Protein AF-A0A397CJQ3-F1 (afdb_monomer_lite)

InterPro domains:
  IPR012501 Vacuolar protein sorting-associated protein 54, C-terminal [PF07928] (120-201)
  IPR039745 Vacuolar protein sorting-associated protein 54 [PTHR12965] (120-301)

Organism: Aphanomyces astaci (NCBI:txid112090)

Secondary structure (DSSP, 8-state):
----HHHHHHHHHHHHHHHHHHHHHHTS--HHHHHHHHHHHHHHHHHHHHHHHHHHHHHHHT------PBPHHHHHHHHHHHTTS--------S-------SPPBSEEE-SS-EEE------S-THHHHHTT-S---HHHHHHHHHHHHHHHHHHHHHHHHHHHHS-TTGGGGGHHHHHHHHHHHHHHHHHHHHHHHHHHHHHIIIIITTHHHH--TT-TT--SS-HHHHHHHHHHHHHHHHHTTTS-HHHHHHHHHHHHHHHHHHHHHHHTT---SSHHHHHHHHHHHHHHHHTTGGGBTTB----HHHHHHHHHHH-

Radius of gyration: 29.21 Å; chains: 1; bounding box: 67×44×89 Å

pLDDT: mean 77.46, std 13.58, range [35.19, 93.31]

Sequence (319 aa):
ANYTMPQLRSLYDTTMAFVVQIEQSTGKTDYTLRGALFNQLKLFLEKYHQAQTTKLVSTLNHELWKNAEISAARHAALVDVATGKGVSLVLSHDQSVGADTAAPLKQLTLPTASFRVVWSLVLGAGAMQAANLKSISAKHLGLASQSLEVIVAYIPHIKCQLSALLTQRQKLLLDDLDKVLQDYVEHNGKIFGKFISIVEDQIMKQFLEHIDRDVDYDDPTLVLPTAPLKGIAQNTVKLYQVLSPVLPPLQMQAVFSRVFDMLEHKMPSCFKAVQPHTAAGKRRVVADVVAFVDSFHELRGVVDLRGDQLVAHFKSSYE

Foldseek 3Di:
DDDAPLRLVVVLVVVVVVQVVVCVVVVHHDPPSVVVSVVVVVVSVVVVVVVVVVVVVVCQLLDEQDFDFAFPVNLVLLQCLLVVVDDPPPSDGDDDPDPRPDDTHQWRDHPVDIARAGDDDDDDCSNCVNHVPPDDDLLNLLNHLSVLVSLLSNLVSVLVNVVVVDDPVCNVVSVVSVVVSVVSVVVSVVSLVVLLVVLVCCCPVPDLVCVQPPDQLQDPVQDALHPVLLVSLVVVVVSLVSNVVRDDLVVSQVSVVVNQVCCLPPVVVSCPSVDHPDLSSLVSVLVNLVRSLVSCVVCPPSYDRDSVSSSVVSVVVRD

Structure (mmCIF, N/CA/C/O backbone):
data_AF-A0A397CJQ3-F1
#
_entry.id   AF-A0A397CJQ3-F1
#
loop_
_atom_site.group_PDB
_atom_site.id
_atom_site.type_symbol
_atom_site.label_atom_id
_atom_site.label_alt_id
_atom_site.label_comp_id
_atom_site.label_asym_id
_atom_site.label_entity_id
_atom_site.label_seq_id
_atom_site.pdbx_PDB_ins_code
_atom_site.Cartn_x
_atom_site.Cartn_y
_atom_site.Cartn_z
_atom_site.occupancy
_atom_site.B_iso_or_equiv
_atom_site.auth_seq_id
_atom_site.auth_comp_id
_atom_site.auth_asym_id
_atom_site.auth_atom_id
_atom_site.pdbx_PDB_model_num
ATOM 1 N N . ALA A 1 1 ? -4.902 -7.860 42.430 1.00 49.97 1 ALA A N 1
ATOM 2 C CA . ALA A 1 1 ? -5.560 -8.844 41.549 1.00 49.97 1 ALA A CA 1
ATOM 3 C C . ALA A 1 1 ? -5.661 -8.254 40.145 1.00 49.97 1 ALA A C 1
ATOM 5 O O . ALA A 1 1 ? -6.015 -7.084 40.036 1.00 49.97 1 ALA A O 1
ATOM 6 N N . ASN A 1 2 ? -5.316 -9.013 39.101 1.00 66.56 2 ASN A N 1
ATOM 7 C CA . ASN A 1 2 ? -5.537 -8.597 37.712 1.00 66.56 2 ASN A CA 1
ATOM 8 C C . ASN A 1 2 ? -6.961 -9.002 37.323 1.00 66.56 2 ASN A C 1
ATOM 10 O O . ASN A 1 2 ? -7.198 -10.163 37.006 1.00 66.56 2 ASN A O 1
ATOM 14 N N . TYR A 1 3 ? -7.910 -8.070 37.420 1.00 73.44 3 TYR A N 1
ATOM 15 C CA . TYR A 1 3 ? -9.273 -8.306 36.949 1.00 73.44 3 TYR A CA 1
ATOM 16 C C . TYR A 1 3 ? -9.305 -8.277 35.423 1.00 73.44 3 TYR A C 1
ATOM 18 O O . TYR A 1 3 ? -8.656 -7.441 34.793 1.00 73.44 3 TYR A O 1
ATOM 26 N N . THR A 1 4 ? -10.074 -9.183 34.832 1.00 81.44 4 THR A N 1
ATOM 27 C CA . THR A 1 4 ? -10.384 -9.148 33.400 1.00 81.44 4 THR A CA 1
ATOM 28 C C . THR A 1 4 ? -11.511 -8.148 33.128 1.00 81.44 4 THR A C 1
ATOM 30 O O . THR A 1 4 ? -12.297 -7.817 34.020 1.00 81.44 4 THR A O 1
ATOM 33 N N . MET A 1 5 ? -11.626 -7.674 31.886 1.00 80.44 5 MET A N 1
ATOM 34 C CA . MET A 1 5 ? -12.703 -6.762 31.484 1.00 80.44 5 MET A CA 1
ATOM 35 C C . MET A 1 5 ? -14.122 -7.315 31.763 1.00 80.44 5 MET A C 1
ATOM 37 O O . MET A 1 5 ? -14.955 -6.563 32.274 1.00 80.44 5 MET A O 1
ATOM 41 N N . PRO A 1 6 ? -14.415 -8.616 31.532 1.00 83.06 6 PRO A N 1
ATOM 42 C CA . PRO A 1 6 ? -15.709 -9.205 31.889 1.00 83.06 6 PRO A CA 1
ATOM 43 C C . PRO A 1 6 ? -15.966 -9.215 33.404 1.00 83.06 6 PRO A C 1
ATOM 45 O O . PRO A 1 6 ? -17.071 -8.906 33.848 1.00 83.06 6 PRO A O 1
ATOM 48 N N . GLN A 1 7 ? -14.942 -9.517 34.212 1.00 85.44 7 GLN A N 1
ATOM 49 C CA . GLN A 1 7 ? -15.050 -9.498 35.676 1.00 85.44 7 GLN A CA 1
ATOM 50 C C . GLN A 1 7 ? -15.312 -8.087 36.206 1.00 85.44 7 GLN A C 1
ATOM 52 O O . GLN A 1 7 ? -16.162 -7.908 37.075 1.00 85.44 7 GLN A O 1
ATOM 57 N N . LEU A 1 8 ? -14.626 -7.079 35.658 1.00 85.94 8 LEU A N 1
ATOM 58 C CA . LEU A 1 8 ? -14.874 -5.680 36.001 1.00 85.94 8 LEU A CA 1
ATOM 59 C C . LEU A 1 8 ? -16.311 -5.274 35.663 1.00 85.94 8 LEU A C 1
ATOM 61 O O . LEU A 1 8 ? -16.971 -4.636 36.480 1.00 85.94 8 LEU A O 1
ATOM 65 N N . ARG A 1 9 ? -16.798 -5.647 34.473 1.00 85.19 9 ARG A N 1
ATOM 66 C CA . ARG A 1 9 ? -18.168 -5.344 34.053 1.00 85.19 9 ARG A CA 1
ATOM 67 C C . ARG A 1 9 ? -19.185 -5.943 35.022 1.00 85.19 9 ARG A C 1
ATOM 69 O O . ARG A 1 9 ? -20.046 -5.220 35.509 1.00 85.19 9 ARG A O 1
ATOM 76 N N . SER A 1 10 ? -19.028 -7.224 35.353 1.00 87.62 10 SER A N 1
ATOM 77 C CA . SER A 1 10 ? -19.883 -7.914 36.323 1.00 87.62 10 SER A CA 1
ATOM 78 C C . SER A 1 10 ? -19.859 -7.238 37.699 1.00 87.62 10 SER A C 1
ATOM 80 O O . SER A 1 10 ? -20.918 -7.012 38.291 1.00 87.62 10 SER A O 1
ATOM 82 N N . LEU A 1 11 ? -18.677 -6.841 38.183 1.00 88.62 11 LEU A N 1
ATOM 83 C CA . LEU A 1 11 ? -18.530 -6.120 39.447 1.00 88.62 11 LEU A CA 1
ATOM 84 C C . LEU A 1 11 ? -19.239 -4.759 39.410 1.00 88.62 11 LEU A C 1
ATOM 86 O O . LEU A 1 11 ? -19.964 -4.420 40.347 1.00 88.62 11 LEU A O 1
ATOM 90 N N . TYR A 1 12 ? -19.054 -3.989 38.335 1.00 88.94 12 TYR A N 1
ATOM 91 C CA . TYR A 1 12 ? -19.696 -2.687 38.163 1.00 88.94 12 TYR A CA 1
ATOM 92 C C . TYR A 1 12 ? -21.220 -2.812 38.116 1.00 88.94 12 TYR A C 1
ATOM 94 O O . TYR A 1 12 ? -21.899 -2.102 38.853 1.00 88.94 12 TYR A O 1
ATOM 102 N N . ASP A 1 13 ? -21.752 -3.734 37.310 1.00 89.44 13 ASP A N 1
ATOM 103 C CA . ASP A 1 13 ? -23.196 -3.946 37.174 1.00 89.44 13 ASP A CA 1
ATOM 104 C C . ASP A 1 13 ? -23.819 -4.378 38.512 1.00 89.44 13 ASP A C 1
ATOM 106 O O . ASP A 1 13 ? -24.839 -3.826 38.925 1.00 89.44 13 ASP A O 1
ATOM 110 N N . THR A 1 14 ? -23.166 -5.292 39.240 1.00 91.94 14 THR A N 1
ATOM 111 C CA . THR A 1 14 ? -23.621 -5.746 40.568 1.00 91.94 14 THR A CA 1
ATOM 112 C C . THR A 1 14 ? -23.618 -4.603 41.581 1.00 91.94 14 THR A C 1
ATOM 114 O O . THR A 1 14 ? -24.592 -4.401 42.307 1.00 91.94 14 THR A O 1
ATOM 117 N N . THR A 1 15 ? -22.540 -3.817 41.612 1.00 91.00 15 THR A N 1
ATOM 118 C CA . THR A 1 15 ? -22.419 -2.703 42.559 1.00 91.00 15 THR A CA 1
ATOM 119 C C . THR A 1 15 ? -23.412 -1.594 42.223 1.00 91.00 15 THR A C 1
ATOM 121 O O . THR A 1 15 ? -24.057 -1.058 43.118 1.00 91.00 15 THR A O 1
ATOM 124 N N . MET A 1 16 ? -23.604 -1.282 40.940 1.00 91.00 16 MET A N 1
ATOM 125 C CA . MET A 1 16 ? -24.580 -0.286 40.503 1.00 91.00 16 MET A CA 1
ATOM 126 C C . MET A 1 16 ? -26.019 -0.731 40.794 1.00 91.00 16 MET A C 1
ATOM 128 O O . MET A 1 16 ? -26.826 0.092 4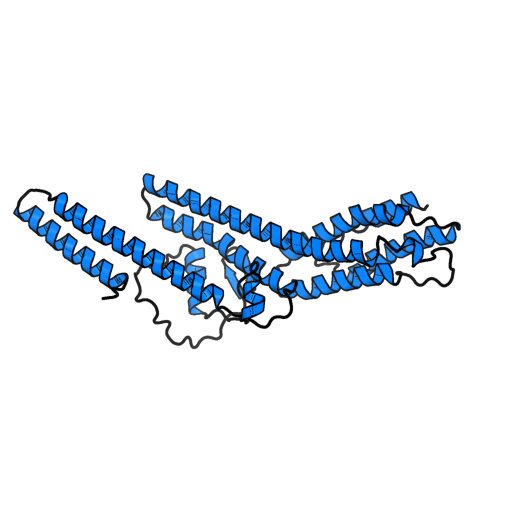1.221 1.00 91.00 16 MET A O 1
ATOM 132 N N . ALA A 1 17 ? -26.340 -2.019 40.633 1.00 92.88 17 ALA A N 1
ATOM 133 C CA . ALA A 1 17 ? -27.646 -2.562 41.006 1.00 92.88 17 ALA A CA 1
ATOM 134 C C . ALA A 1 17 ? -27.930 -2.382 42.506 1.00 92.88 17 ALA A C 1
ATOM 136 O O . ALA A 1 17 ? -29.018 -1.945 42.879 1.00 92.88 17 ALA A O 1
ATOM 137 N N . PHE A 1 18 ? -26.935 -2.638 43.359 1.00 91.62 18 PHE A N 1
ATOM 138 C CA . PHE A 1 18 ? -27.035 -2.386 44.796 1.00 91.62 18 PHE A CA 1
ATOM 139 C C . PHE A 1 18 ? -27.253 -0.898 45.117 1.00 91.62 18 PHE A C 1
ATOM 141 O O . PHE A 1 18 ? -28.142 -0.569 45.902 1.00 91.62 18 PHE A O 1
ATOM 148 N N . VAL A 1 19 ? -26.512 0.012 44.466 1.00 90.56 19 VAL A N 1
ATOM 149 C CA . VAL A 1 19 ? -26.721 1.465 44.625 1.00 90.56 19 VAL A CA 1
ATOM 150 C C . VAL A 1 19 ? -28.153 1.853 44.267 1.00 90.56 19 VAL A C 1
ATOM 152 O O . VAL A 1 19 ? -28.812 2.536 45.043 1.00 90.56 19 VAL A O 1
ATOM 155 N N . VAL A 1 20 ? -28.668 1.375 43.132 1.00 92.75 20 VAL A N 1
ATOM 156 C CA . VAL A 1 20 ? -30.042 1.667 42.698 1.00 92.75 20 VAL A CA 1
ATOM 157 C C . VAL A 1 20 ? -31.077 1.175 43.718 1.00 92.75 20 VAL A C 1
ATOM 159 O O . VAL A 1 20 ? -32.037 1.890 43.995 1.00 92.75 20 VAL A O 1
ATOM 162 N N . GLN A 1 21 ? -30.882 -0.001 44.322 1.00 92.38 21 GLN A N 1
ATOM 163 C CA . GLN A 1 21 ? -31.783 -0.520 45.363 1.00 92.38 21 GLN A CA 1
ATOM 164 C C . GLN A 1 21 ? -31.773 0.343 46.638 1.00 92.38 21 GLN A C 1
ATOM 166 O O . GLN A 1 21 ? -32.830 0.614 47.218 1.00 92.38 21 GLN A O 1
ATOM 171 N N . ILE A 1 22 ? -30.604 0.832 47.064 1.00 90.69 22 ILE A N 1
ATOM 172 C CA . ILE A 1 22 ? -30.504 1.768 48.197 1.00 90.69 22 ILE A CA 1
ATOM 173 C C . ILE A 1 22 ? -31.249 3.069 47.893 1.00 90.69 22 ILE A C 1
ATOM 175 O O . ILE A 1 22 ? -31.981 3.587 48.732 1.00 90.69 22 ILE A O 1
ATOM 179 N N . GLU A 1 23 ? -31.108 3.606 46.691 1.00 93.12 23 GLU A N 1
ATOM 180 C CA . GLU A 1 23 ? -31.752 4.871 46.334 1.00 93.12 23 GLU A CA 1
ATOM 181 C C . GLU A 1 23 ? -33.269 4.749 46.230 1.00 93.12 23 GLU A C 1
ATOM 183 O O . GLU A 1 23 ? -33.990 5.658 46.636 1.00 93.12 23 GLU A O 1
ATOM 188 N N . GLN A 1 24 ? -33.763 3.603 45.757 1.00 93.31 24 GLN A N 1
ATOM 189 C CA . GLN A 1 24 ? -35.192 3.295 45.767 1.00 93.31 24 GLN A CA 1
ATOM 190 C C . GLN A 1 24 ? -35.748 3.230 47.194 1.00 93.31 24 GLN A C 1
ATOM 192 O O . GLN A 1 24 ? -36.826 3.757 47.449 1.00 93.31 24 GLN A O 1
ATOM 197 N N . SER A 1 25 ? -35.010 2.624 48.129 1.00 92.19 25 SER A N 1
ATOM 198 C CA . SER A 1 25 ? -35.445 2.527 49.532 1.00 92.19 25 SER A CA 1
ATOM 199 C C . SER A 1 25 ? -35.328 3.847 50.305 1.00 92.19 25 SER A C 1
ATOM 201 O O . SER A 1 25 ? -36.140 4.116 51.186 1.00 92.19 25 SER A O 1
ATOM 203 N N . THR A 1 26 ? -34.358 4.698 49.964 1.00 91.19 26 THR A N 1
ATOM 204 C CA . THR A 1 26 ? -34.128 5.993 50.633 1.00 91.19 26 THR A CA 1
ATOM 205 C C . THR A 1 26 ? -34.856 7.168 49.970 1.00 91.19 26 THR A C 1
ATOM 207 O O . THR A 1 26 ? -34.949 8.246 50.562 1.00 91.19 26 THR A O 1
ATOM 210 N N . GLY A 1 27 ? -35.362 6.989 48.746 1.00 92.25 27 GLY A N 1
ATOM 211 C CA . GLY A 1 27 ? -36.016 8.027 47.944 1.00 92.25 27 GLY A CA 1
ATOM 212 C C . GLY A 1 27 ? -35.077 9.144 47.472 1.00 92.25 27 GLY A C 1
ATOM 213 O O . GLY A 1 27 ? -35.550 10.179 47.002 1.00 92.25 27 GLY A O 1
ATOM 214 N N . LYS A 1 28 ? -33.756 8.978 47.622 1.00 90.31 28 LYS A N 1
ATOM 215 C CA . LYS A 1 28 ? -32.745 9.988 47.282 1.00 90.31 28 LYS A CA 1
ATOM 216 C C . LYS A 1 28 ? -31.608 9.371 46.482 1.00 90.31 28 LYS A C 1
ATOM 218 O O . LYS A 1 28 ? -31.123 8.298 46.809 1.00 90.31 28 LYS A O 1
ATOM 223 N N . THR A 1 29 ? -31.152 10.105 45.475 1.00 90.62 29 THR A N 1
ATOM 224 C CA . THR A 1 29 ? -30.009 9.742 44.633 1.00 90.62 29 THR A CA 1
ATOM 225 C C . THR A 1 29 ? -28.690 10.111 45.317 1.00 90.62 29 THR A C 1
ATOM 227 O O . THR A 1 29 ? -28.486 11.281 45.653 1.00 90.62 29 THR A O 1
ATOM 230 N N . ASP A 1 30 ? -27.768 9.158 45.471 1.00 87.75 30 ASP A N 1
ATOM 231 C CA . ASP A 1 30 ? -26.421 9.407 45.994 1.00 87.75 30 ASP A CA 1
ATOM 232 C C . ASP A 1 30 ? -25.425 9.615 44.845 1.00 87.75 30 ASP A C 1
ATOM 234 O O . ASP A 1 30 ? -24.809 8.694 44.292 1.00 87.75 30 ASP A O 1
ATOM 238 N N . TYR A 1 31 ? -25.252 10.882 44.482 1.00 89.69 31 TYR A N 1
ATOM 239 C CA . TYR A 1 31 ? -24.294 11.295 43.460 1.00 89.69 31 TYR A CA 1
ATOM 240 C C . TYR A 1 31 ? -22.834 11.055 43.870 1.00 89.69 31 TYR A C 1
ATOM 242 O O . TYR A 1 31 ? -21.983 10.886 42.994 1.00 89.69 31 TYR A O 1
ATOM 250 N N . THR A 1 32 ? -22.535 10.998 45.169 1.00 90.25 32 THR A N 1
ATOM 251 C CA . THR A 1 32 ? -21.174 10.786 45.681 1.00 90.25 32 THR A CA 1
ATOM 252 C C . THR A 1 32 ? -20.740 9.353 45.422 1.00 90.25 32 THR A C 1
ATOM 254 O O . THR A 1 32 ? -19.672 9.119 44.852 1.00 90.25 32 THR A O 1
ATOM 257 N N . LEU A 1 33 ? -21.599 8.389 45.766 1.00 87.12 33 LEU A N 1
ATOM 258 C CA . LEU A 1 33 ? -21.329 6.971 45.546 1.00 87.12 33 LEU A CA 1
ATOM 259 C C . LEU A 1 33 ? -21.252 6.638 44.052 1.00 87.12 33 LEU A C 1
ATOM 261 O O . LEU A 1 33 ? -20.324 5.951 43.616 1.00 87.12 33 LEU A O 1
ATOM 265 N N . ARG A 1 34 ? -22.161 7.195 43.238 1.00 91.06 34 ARG A N 1
ATOM 266 C CA . ARG A 1 34 ? -22.077 7.072 41.774 1.00 91.06 34 ARG A CA 1
ATOM 267 C C . ARG A 1 34 ? -20.789 7.656 41.207 1.00 91.06 34 ARG A C 1
ATOM 269 O O . ARG A 1 34 ? -20.151 7.013 40.374 1.00 91.06 34 ARG A O 1
ATOM 276 N N . GLY A 1 35 ? -20.400 8.846 41.661 1.00 91.19 35 GLY A N 1
ATOM 277 C CA . GLY A 1 35 ? -19.161 9.495 41.244 1.00 91.19 35 GLY A CA 1
ATOM 278 C C . GLY A 1 35 ? -17.929 8.665 41.605 1.00 91.19 35 GLY A C 1
ATOM 279 O O . GLY A 1 35 ? -17.048 8.475 40.767 1.00 91.19 35 GLY A O 1
ATOM 280 N N . ALA A 1 36 ? -17.895 8.099 42.814 1.00 90.31 36 ALA A N 1
ATOM 281 C CA . ALA A 1 36 ? -16.818 7.218 43.256 1.00 90.31 36 ALA A CA 1
ATOM 282 C C . ALA A 1 36 ? -16.721 5.952 42.388 1.00 90.31 36 ALA A C 1
ATOM 284 O O . ALA A 1 36 ? -15.634 5.625 41.912 1.00 90.31 36 ALA A O 1
ATOM 285 N N . LEU A 1 37 ? -17.847 5.280 42.116 1.00 89.62 37 LEU A N 1
ATOM 286 C CA . LEU A 1 37 ? -17.886 4.096 41.248 1.00 89.62 37 LEU A CA 1
ATOM 287 C C . LEU A 1 37 ? -17.426 4.406 39.824 1.00 89.62 37 LEU A C 1
ATOM 289 O O . LEU A 1 37 ? -16.633 3.659 39.250 1.00 89.62 37 LEU A O 1
ATOM 293 N N . PHE A 1 38 ? -17.894 5.519 39.260 1.00 88.88 38 PHE A N 1
ATOM 294 C CA . PHE A 1 38 ? -17.493 5.947 37.925 1.00 88.88 38 PHE A CA 1
ATOM 295 C C . PHE A 1 38 ? -15.996 6.275 37.856 1.00 88.88 38 PHE A C 1
ATOM 297 O O . PHE A 1 38 ? -15.321 5.861 36.916 1.00 88.88 38 PHE A O 1
ATOM 304 N N . ASN A 1 39 ? -15.451 6.955 38.869 1.00 91.19 39 ASN A N 1
ATOM 305 C CA . ASN A 1 39 ? -14.020 7.253 38.940 1.00 91.19 39 ASN A CA 1
ATOM 306 C C . ASN A 1 39 ? -13.166 5.983 39.050 1.00 91.19 39 ASN A C 1
ATOM 308 O O . ASN A 1 39 ? -12.145 5.885 38.373 1.00 91.19 39 ASN A O 1
ATOM 312 N N . GLN A 1 40 ? -13.587 4.993 39.843 1.00 90.00 40 GLN A N 1
ATOM 313 C CA . GLN A 1 40 ? -12.889 3.703 39.923 1.00 90.00 40 GLN A CA 1
ATOM 314 C C . GLN A 1 40 ? -12.912 2.960 38.583 1.00 90.00 40 GLN A C 1
ATOM 316 O O . GLN A 1 40 ? -11.879 2.453 38.141 1.00 90.00 40 GLN A O 1
ATOM 321 N N . LEU A 1 41 ? -14.064 2.948 37.901 1.00 88.94 41 LEU A N 1
ATOM 322 C CA . LEU A 1 41 ? -14.187 2.372 36.562 1.00 88.94 41 LEU A CA 1
ATOM 323 C C . LEU A 1 41 ? -13.246 3.073 35.574 1.00 88.94 41 LEU A C 1
ATOM 325 O O . LEU A 1 41 ? -12.499 2.407 34.862 1.00 88.94 41 LEU A O 1
ATOM 329 N N . LYS A 1 42 ? -13.240 4.410 35.566 1.00 88.81 42 LYS A N 1
ATOM 330 C CA . LYS A 1 42 ? -12.369 5.218 34.705 1.00 88.81 42 LYS A CA 1
ATOM 331 C C . LYS A 1 42 ? -10.889 4.889 34.924 1.00 88.81 42 LYS A C 1
ATOM 333 O O . LYS A 1 42 ? -10.202 4.569 33.959 1.00 88.81 42 LYS A O 1
ATOM 338 N N . LEU A 1 43 ? -10.418 4.905 36.173 1.00 90.31 43 LEU A N 1
ATOM 339 C CA . LEU A 1 43 ? -9.021 4.603 36.513 1.00 90.31 43 LEU A CA 1
ATOM 340 C C . LEU A 1 43 ? -8.615 3.188 36.086 1.00 90.31 43 LEU A C 1
ATOM 342 O O . LEU A 1 43 ? -7.505 2.972 35.596 1.00 90.31 43 LEU A O 1
ATOM 346 N N . PHE A 1 44 ? -9.515 2.215 36.252 1.00 89.88 44 PHE A N 1
ATOM 347 C CA . PHE A 1 44 ? -9.267 0.863 35.770 1.00 89.88 44 PHE A CA 1
ATOM 348 C C . PHE A 1 44 ? -9.139 0.827 34.246 1.00 89.88 44 PHE A C 1
ATOM 350 O O . PHE A 1 44 ? -8.193 0.228 33.740 1.00 89.88 44 PHE A O 1
ATOM 357 N N . LEU A 1 45 ? -10.068 1.456 33.518 1.00 88.25 45 LEU A N 1
ATOM 358 C CA . LEU A 1 45 ? -10.069 1.474 32.053 1.00 88.25 45 LEU A CA 1
ATOM 359 C C . LEU A 1 45 ? -8.804 2.128 31.495 1.00 88.25 45 LEU A C 1
ATOM 361 O O . LEU A 1 45 ? -8.206 1.584 30.571 1.00 88.25 45 LEU A O 1
ATOM 365 N N . GLU A 1 46 ? -8.364 3.239 32.086 1.00 88.38 46 GLU A N 1
ATOM 366 C CA . GLU A 1 46 ? -7.113 3.912 31.721 1.00 88.38 46 GLU A CA 1
ATOM 367 C C . GLU A 1 46 ? -5.908 2.983 31.919 1.00 88.38 46 GLU A C 1
ATOM 369 O O . GLU A 1 46 ? -5.108 2.794 31.000 1.00 88.38 46 GLU A O 1
ATOM 374 N N . LYS A 1 47 ? -5.817 2.322 33.080 1.00 88.56 47 LYS A N 1
ATOM 375 C CA . LYS A 1 47 ? -4.731 1.380 33.380 1.00 88.56 47 LYS A CA 1
ATOM 376 C C . LYS A 1 47 ? -4.764 0.137 32.485 1.00 88.56 47 LYS A C 1
ATOM 378 O O . LYS A 1 47 ? -3.715 -0.320 32.036 1.00 88.56 47 LYS A O 1
ATOM 383 N N . TYR A 1 48 ? -5.948 -0.420 32.232 1.00 85.62 48 TYR A N 1
ATOM 384 C CA . TYR A 1 48 ? -6.123 -1.579 31.359 1.00 85.62 48 TYR A CA 1
ATOM 385 C C . TYR A 1 48 ? -5.750 -1.230 29.919 1.00 85.62 48 TYR A C 1
ATOM 387 O O . TYR A 1 48 ? -4.965 -1.952 29.310 1.00 85.62 48 TYR A O 1
ATOM 395 N N . HIS A 1 49 ? -6.236 -0.099 29.398 1.00 84.69 49 HIS A N 1
ATOM 396 C CA . HIS A 1 49 ? -5.869 0.389 28.072 1.00 84.69 49 HIS A CA 1
ATOM 397 C C . HIS A 1 49 ? -4.356 0.584 27.958 1.00 84.69 49 HIS A C 1
ATOM 399 O O . HIS A 1 49 ? -3.749 0.060 27.030 1.00 84.69 49 HIS A O 1
ATOM 405 N N . GLN A 1 50 ? -3.730 1.254 28.931 1.00 85.31 50 GLN A N 1
ATOM 406 C CA . GLN A 1 50 ? -2.282 1.445 28.939 1.00 85.31 50 GLN A CA 1
ATOM 407 C C . GLN A 1 50 ? -1.534 0.105 28.915 1.00 85.31 50 GLN A C 1
ATOM 409 O O . GLN A 1 50 ? -0.626 -0.069 28.106 1.00 85.31 50 GLN A O 1
ATOM 414 N N . ALA A 1 51 ? -1.951 -0.870 29.730 1.00 84.31 51 ALA A N 1
ATOM 415 C CA . ALA A 1 51 ? -1.351 -2.202 29.750 1.00 84.31 51 ALA A CA 1
ATOM 416 C C . ALA A 1 51 ? -1.517 -2.952 28.415 1.00 84.31 51 ALA A C 1
ATOM 418 O O . ALA A 1 51 ? -0.557 -3.564 27.942 1.00 84.31 51 ALA A O 1
ATOM 419 N N . GLN A 1 52 ? -2.697 -2.890 27.788 1.00 78.88 52 GLN A N 1
ATOM 420 C CA . GLN A 1 52 ? -2.929 -3.501 26.474 1.00 78.88 52 GLN A CA 1
ATOM 421 C C . GLN A 1 52 ? -2.107 -2.814 25.384 1.00 78.88 52 GLN A C 1
ATOM 423 O O . GLN A 1 52 ? -1.477 -3.501 24.588 1.00 78.88 52 GLN A O 1
ATOM 428 N N . THR A 1 53 ? -2.024 -1.483 25.386 1.00 74.00 53 THR A N 1
ATOM 429 C CA . THR A 1 53 ? -1.176 -0.725 24.458 1.00 74.00 53 THR A CA 1
ATOM 430 C C . THR A 1 53 ? 0.293 -1.107 24.627 1.00 74.00 53 THR A C 1
ATOM 432 O O . THR A 1 53 ? 0.955 -1.429 23.644 1.00 74.00 53 THR A O 1
ATOM 435 N N . THR A 1 54 ? 0.806 -1.177 25.859 1.00 77.44 54 THR A N 1
ATOM 436 C CA . THR A 1 54 ? 2.179 -1.640 26.120 1.00 77.44 54 THR A CA 1
ATOM 437 C C . THR A 1 54 ? 2.396 -3.078 25.645 1.00 77.44 54 THR A C 1
ATOM 439 O O . THR A 1 54 ? 3.429 -3.377 25.045 1.00 77.44 54 THR A O 1
ATOM 442 N N . LYS A 1 55 ? 1.424 -3.972 25.862 1.00 75.25 55 LYS A N 1
ATOM 443 C CA . LYS A 1 55 ? 1.482 -5.360 25.386 1.00 75.25 55 LYS A CA 1
ATOM 444 C C . LYS A 1 55 ? 1.485 -5.439 23.859 1.00 75.25 55 LYS A C 1
ATOM 446 O O . LYS A 1 55 ? 2.275 -6.205 23.311 1.00 75.25 55 LYS A O 1
ATOM 451 N N . LEU A 1 56 ? 0.645 -4.660 23.180 1.00 68.12 56 LEU A N 1
ATOM 452 C CA . LEU A 1 56 ? 0.578 -4.593 21.719 1.00 68.12 56 LEU A CA 1
ATOM 453 C C . LEU A 1 56 ? 1.885 -4.062 21.134 1.00 68.12 56 LEU A C 1
ATOM 455 O O . LEU A 1 56 ? 2.455 -4.713 20.267 1.00 68.12 56 LEU A O 1
ATOM 459 N N . VAL A 1 57 ? 2.408 -2.953 21.664 1.00 67.62 57 VAL A N 1
ATOM 460 C CA . VAL A 1 57 ? 3.705 -2.391 21.253 1.00 67.62 57 VAL A CA 1
ATOM 461 C C . VAL A 1 57 ? 4.831 -3.401 21.470 1.00 67.62 57 VAL A C 1
ATOM 463 O O . VAL A 1 57 ? 5.656 -3.608 20.586 1.00 67.62 57 VAL A O 1
ATOM 466 N N . SER A 1 58 ? 4.856 -4.074 22.622 1.00 69.81 58 SER A N 1
ATOM 467 C CA . SER A 1 58 ? 5.846 -5.119 22.893 1.00 69.81 58 SER A CA 1
ATOM 468 C C . SER A 1 58 ? 5.720 -6.287 21.914 1.00 69.81 58 SER A C 1
ATOM 470 O O . SER A 1 58 ? 6.721 -6.717 21.352 1.00 69.81 58 SER A O 1
ATOM 472 N N . THR A 1 59 ? 4.504 -6.771 21.658 1.00 64.81 59 THR A N 1
ATOM 473 C CA . THR A 1 59 ? 4.262 -7.871 20.710 1.00 64.81 59 THR A CA 1
ATOM 474 C C . THR A 1 59 ? 4.731 -7.485 19.310 1.00 64.81 59 THR A C 1
ATOM 476 O O . THR A 1 59 ? 5.471 -8.247 18.698 1.00 64.81 59 THR A O 1
ATOM 479 N N . LEU A 1 60 ? 4.396 -6.271 18.868 1.00 61.97 60 LEU A N 1
ATOM 480 C CA . LEU A 1 60 ? 4.808 -5.712 17.584 1.00 61.97 60 LEU A CA 1
ATOM 481 C C . LEU A 1 60 ? 6.337 -5.623 17.457 1.00 61.97 60 LEU A C 1
ATOM 483 O O . LEU A 1 60 ? 6.892 -5.967 16.421 1.00 61.97 60 LEU A O 1
ATOM 487 N N . ASN A 1 61 ? 7.035 -5.214 18.522 1.00 57.66 61 ASN A N 1
ATOM 488 C CA . ASN A 1 61 ? 8.499 -5.109 18.525 1.00 57.66 61 ASN A CA 1
ATOM 489 C C . ASN A 1 61 ? 9.215 -6.465 18.414 1.00 57.66 61 ASN A C 1
ATOM 491 O O . ASN A 1 61 ? 10.343 -6.517 17.927 1.00 57.66 61 ASN A O 1
ATOM 495 N N . HIS A 1 62 ? 8.590 -7.545 18.887 1.00 59.62 62 HIS A N 1
ATOM 496 C CA . HIS A 1 62 ? 9.154 -8.900 18.850 1.00 59.62 62 HIS A CA 1
ATOM 497 C C . HIS A 1 62 ? 8.612 -9.739 17.683 1.00 59.62 62 HIS A C 1
ATOM 499 O O . HIS A 1 62 ? 8.965 -10.913 17.543 1.00 59.62 62 HIS A O 1
ATOM 505 N N . GLU A 1 63 ? 7.741 -9.163 16.856 1.00 58.97 63 GLU A N 1
ATOM 506 C CA . GLU A 1 63 ? 7.142 -9.841 15.718 1.00 58.97 63 GLU A CA 1
ATOM 507 C C . GLU A 1 63 ? 8.191 -10.074 14.621 1.00 58.97 63 GLU A C 1
ATOM 509 O O . GLU A 1 63 ? 9.011 -9.210 14.304 1.00 58.97 63 GLU A O 1
ATOM 514 N N . LEU A 1 64 ? 8.194 -11.278 14.048 1.00 57.00 64 LEU A N 1
ATOM 515 C CA . LEU A 1 64 ? 9.114 -11.657 12.976 1.00 57.00 64 LEU A CA 1
ATOM 516 C C . LEU A 1 64 ? 8.387 -11.655 11.633 1.00 57.00 64 LEU A C 1
ATOM 518 O O . LEU A 1 64 ? 7.230 -12.061 11.550 1.00 57.00 64 LEU A O 1
ATOM 522 N N . TRP A 1 65 ? 9.113 -11.319 10.564 1.00 58.34 65 TRP A N 1
ATOM 523 C CA . TRP A 1 65 ? 8.653 -11.413 9.175 1.00 58.34 65 TRP A CA 1
ATOM 524 C C . TRP A 1 65 ? 8.450 -12.869 8.742 1.00 58.34 65 TRP A C 1
ATOM 526 O O . TRP A 1 65 ? 9.276 -13.462 8.044 1.00 58.34 65 TRP A O 1
ATOM 536 N N . LYS A 1 66 ? 7.350 -13.473 9.180 1.00 54.38 66 LYS A N 1
ATOM 537 C CA . LYS A 1 66 ? 6.920 -14.806 8.766 1.00 54.38 66 LYS A CA 1
ATOM 538 C C . LYS A 1 66 ? 5.540 -14.697 8.141 1.00 54.38 66 LYS A C 1
ATOM 540 O O . LYS A 1 66 ? 4.695 -13.945 8.613 1.00 54.38 66 LYS A O 1
ATOM 545 N N . ASN A 1 67 ? 5.313 -15.457 7.070 1.00 53.81 67 ASN A N 1
ATOM 546 C CA . ASN A 1 67 ? 3.960 -15.658 6.567 1.00 53.81 67 ASN A CA 1
ATOM 547 C C . ASN A 1 67 ? 3.150 -16.260 7.707 1.00 53.81 67 ASN A C 1
ATOM 549 O O . ASN A 1 67 ? 3.483 -17.357 8.159 1.00 53.81 67 ASN A O 1
ATOM 553 N N . ALA A 1 68 ? 2.121 -15.558 8.161 1.00 58.25 68 ALA A N 1
ATOM 554 C CA . ALA A 1 68 ? 1.157 -16.172 9.039 1.00 58.25 68 ALA A CA 1
ATOM 555 C C . ALA A 1 68 ? -0.238 -16.124 8.444 1.00 58.25 68 ALA A C 1
ATOM 557 O O . ALA A 1 68 ? -0.682 -15.196 7.769 1.00 58.25 68 ALA A O 1
ATOM 558 N N . GLU A 1 69 ? -0.865 -17.250 8.679 1.00 62.25 69 GLU A N 1
ATOM 559 C CA . GLU A 1 69 ? -2.008 -17.782 7.994 1.00 62.25 69 GLU A CA 1
ATOM 560 C C . GLU A 1 69 ? -3.241 -17.370 8.810 1.00 62.25 69 GLU A C 1
ATOM 562 O O . GLU A 1 69 ? -3.239 -17.468 10.042 1.00 62.25 69 GLU A O 1
ATOM 567 N N . ILE A 1 70 ? -4.272 -16.817 8.162 1.00 65.94 70 ILE A N 1
ATOM 568 C CA . ILE A 1 70 ? -5.473 -16.386 8.892 1.00 65.94 70 ILE A CA 1
ATOM 569 C C . ILE A 1 70 ? -6.358 -17.609 9.095 1.00 65.94 70 ILE A C 1
ATOM 571 O O . ILE A 1 70 ? -6.782 -18.231 8.124 1.00 65.94 70 ILE A O 1
ATOM 575 N N . SER A 1 71 ? -6.673 -17.945 10.344 1.00 73.00 71 SER A N 1
ATOM 576 C CA . SER A 1 71 ? -7.627 -19.019 10.608 1.00 73.00 71 SER A CA 1
ATOM 577 C C . SER A 1 71 ? -9.018 -18.671 10.069 1.00 73.00 71 SER A C 1
ATOM 579 O O . SER A 1 71 ? -9.408 -17.501 10.041 1.00 73.00 71 SER A O 1
ATOM 581 N N . ALA A 1 72 ? -9.785 -19.677 9.642 1.00 70.38 72 ALA A N 1
ATOM 582 C CA . ALA A 1 72 ? -11.120 -19.453 9.084 1.00 70.38 72 ALA A CA 1
ATOM 583 C C . ALA A 1 72 ? -12.032 -18.673 10.051 1.00 70.38 72 ALA A C 1
ATOM 585 O O . ALA A 1 72 ? -12.751 -17.773 9.622 1.00 70.38 72 ALA A O 1
ATOM 586 N N . ALA A 1 73 ? -11.932 -18.939 11.359 1.00 70.56 73 ALA A N 1
ATOM 587 C CA . ALA A 1 73 ? -12.683 -18.215 12.381 1.00 70.56 73 ALA A CA 1
ATOM 588 C C . ALA A 1 73 ? -12.309 -16.725 12.447 1.00 70.56 73 ALA A C 1
ATOM 590 O O . ALA A 1 73 ? -13.186 -15.865 12.524 1.00 70.56 73 ALA A O 1
ATOM 591 N N . ARG A 1 74 ? -11.011 -16.395 12.365 1.00 71.06 74 ARG A N 1
ATOM 592 C CA . ARG A 1 74 ? -10.552 -14.996 12.335 1.00 71.06 74 ARG A CA 1
ATOM 593 C C . ARG A 1 74 ? -11.015 -14.279 11.073 1.00 71.06 74 ARG A C 1
ATOM 595 O O . ARG A 1 74 ? -11.423 -13.127 11.160 1.00 71.06 74 ARG A O 1
ATOM 602 N N . HIS A 1 75 ? -10.964 -14.943 9.919 1.00 75.19 75 HIS A N 1
ATOM 603 C CA . HIS A 1 75 ? -11.448 -14.374 8.658 1.00 75.19 75 HIS A CA 1
ATOM 604 C C . HIS A 1 75 ? -12.954 -14.108 8.697 1.00 75.19 75 HIS A C 1
ATOM 606 O O . HIS A 1 75 ? -13.376 -13.007 8.360 1.00 75.19 75 HIS A O 1
ATOM 612 N N . ALA A 1 76 ? -13.748 -15.058 9.194 1.00 75.19 76 ALA A N 1
ATOM 613 C CA . ALA A 1 76 ? -15.188 -14.881 9.351 1.00 75.19 76 ALA A CA 1
ATOM 614 C C . ALA A 1 76 ? -15.520 -13.696 10.273 1.00 75.19 76 ALA A C 1
ATOM 616 O O . ALA A 1 76 ? -16.289 -12.823 9.883 1.00 75.19 76 ALA A O 1
ATOM 617 N N . ALA A 1 77 ? -14.863 -13.596 11.436 1.00 73.81 77 ALA A N 1
ATOM 618 C CA . ALA A 1 77 ? -15.055 -12.474 12.357 1.00 73.81 77 ALA A CA 1
ATOM 619 C C . ALA A 1 77 ? -14.713 -11.118 11.711 1.00 73.81 77 ALA A C 1
ATOM 621 O O . ALA A 1 77 ? -15.418 -10.128 11.894 1.00 73.81 77 ALA A O 1
ATOM 622 N N . LEU A 1 78 ? -13.642 -11.083 10.920 1.00 77.12 78 LEU A N 1
ATOM 623 C CA . LEU A 1 78 ? -13.218 -9.928 10.135 1.00 77.12 78 LEU A CA 1
ATOM 624 C C . LEU A 1 78 ? -14.273 -9.533 9.075 1.00 77.12 78 LEU A C 1
ATOM 626 O O . LEU A 1 78 ? -14.640 -8.362 8.957 1.00 77.12 78 LEU A O 1
ATOM 630 N N . VAL A 1 79 ? -14.846 -10.503 8.361 1.00 80.25 79 VAL A N 1
ATOM 631 C CA . VAL A 1 79 ? -15.940 -10.266 7.400 1.00 80.25 79 VAL A CA 1
ATOM 632 C C . VAL A 1 79 ? -17.224 -9.802 8.093 1.00 80.25 79 VAL A C 1
ATOM 634 O O . VAL A 1 79 ? -17.906 -8.910 7.583 1.00 80.25 79 VAL A O 1
ATOM 637 N N . ASP A 1 80 ? -17.559 -10.349 9.258 1.00 79.75 80 ASP A N 1
ATOM 638 C CA . ASP A 1 80 ? -18.740 -9.943 10.027 1.00 79.75 80 ASP A CA 1
ATOM 639 C C . ASP A 1 80 ? -18.644 -8.478 10.483 1.00 79.75 80 ASP A C 1
ATOM 641 O O . ASP A 1 80 ? -19.628 -7.733 10.400 1.00 79.75 80 ASP A O 1
ATOM 645 N N . VAL A 1 81 ? -17.441 -8.022 10.865 1.00 76.62 81 VAL A N 1
ATOM 646 C CA . VAL A 1 81 ? -17.161 -6.598 11.123 1.00 76.62 81 VAL A CA 1
ATOM 647 C C . VAL A 1 81 ? -17.429 -5.767 9.866 1.00 76.62 81 VAL A C 1
ATOM 649 O O . VAL A 1 81 ? -18.181 -4.793 9.921 1.00 76.62 81 VAL A O 1
ATOM 652 N N . ALA A 1 82 ? -16.852 -6.159 8.726 1.00 77.19 82 ALA A N 1
ATOM 653 C CA . ALA A 1 82 ? -16.959 -5.406 7.475 1.00 77.19 82 ALA A CA 1
ATOM 654 C C . ALA A 1 82 ? -18.388 -5.376 6.897 1.00 77.19 82 ALA A C 1
ATOM 656 O O . ALA A 1 82 ? -18.790 -4.404 6.261 1.00 77.19 82 ALA A O 1
ATOM 657 N N . THR A 1 83 ? -19.184 -6.419 7.130 1.00 78.50 83 THR A N 1
ATOM 658 C CA . THR A 1 83 ? -20.574 -6.517 6.643 1.00 78.50 83 THR A CA 1
ATOM 659 C C . THR A 1 83 ? -21.598 -5.890 7.584 1.00 78.50 83 THR A C 1
ATOM 661 O O . THR A 1 83 ? -22.783 -5.854 7.256 1.00 78.50 83 THR A O 1
ATOM 664 N N . GLY A 1 84 ? -21.176 -5.401 8.753 1.00 69.88 84 GLY A N 1
ATOM 665 C CA . GLY A 1 84 ? -22.098 -4.825 9.727 1.00 69.88 84 GLY A CA 1
ATOM 666 C C . GLY A 1 84 ? -23.018 -5.855 10.387 1.00 69.88 84 GLY A C 1
ATOM 667 O O . GLY A 1 84 ? -23.955 -5.455 11.073 1.00 69.88 84 GLY A O 1
ATOM 668 N N . LYS A 1 85 ? -22.741 -7.164 10.245 1.00 68.38 85 LYS A N 1
ATOM 669 C CA . LYS A 1 85 ? -23.501 -8.252 10.898 1.00 68.38 85 LYS A CA 1
ATOM 670 C C . LYS A 1 85 ? -23.367 -8.271 12.425 1.00 68.38 85 LYS A C 1
ATOM 672 O O . LYS A 1 85 ? -24.012 -9.074 13.090 1.00 68.38 85 LYS A O 1
ATOM 677 N N . GLY A 1 86 ? -22.613 -7.318 12.967 1.00 55.38 86 GLY A N 1
ATOM 678 C CA . GLY A 1 86 ? -22.454 -7.080 14.384 1.00 55.38 86 GLY A CA 1
ATOM 679 C C . GLY A 1 86 ? -21.345 -7.954 14.933 1.00 55.38 86 GLY A C 1
ATOM 680 O O . GLY A 1 86 ? -21.444 -9.177 14.958 1.00 55.38 86 GLY A O 1
ATOM 681 N N . VAL A 1 87 ? -20.292 -7.319 15.445 1.00 54.78 87 VAL A N 1
ATOM 682 C CA . VAL A 1 87 ? -19.503 -7.978 16.481 1.00 54.78 87 VAL A CA 1
ATOM 683 C C . VAL A 1 87 ? -20.443 -8.103 17.665 1.00 54.78 87 VAL A C 1
ATOM 685 O O . VAL A 1 87 ? -20.953 -7.093 18.154 1.00 54.78 87 VAL A O 1
ATOM 688 N N . SER A 1 88 ? -20.706 -9.324 18.119 1.00 52.38 88 SER A N 1
ATOM 689 C CA . SER A 1 88 ? -21.307 -9.489 19.434 1.00 52.38 88 SER A CA 1
ATOM 690 C C . SER A 1 88 ? -20.355 -8.816 20.418 1.00 52.38 88 SER A C 1
ATOM 692 O O . SER A 1 88 ? -19.250 -9.312 20.632 1.00 52.38 88 SER A O 1
ATOM 694 N N . LEU A 1 89 ? -20.735 -7.654 20.964 1.00 54.50 89 LEU A N 1
ATOM 695 C CA . LEU A 1 89 ? -19.954 -6.885 21.946 1.00 54.50 89 LEU A CA 1
ATOM 696 C C . LEU A 1 89 ? -19.951 -7.592 23.307 1.00 54.50 89 LEU A C 1
ATOM 698 O O . LEU A 1 89 ? -20.097 -6.983 24.366 1.00 54.50 89 LEU A O 1
ATOM 702 N N . VAL A 1 90 ? -19.840 -8.912 23.279 1.00 54.56 90 VAL A N 1
ATOM 703 C CA . VAL A 1 90 ? -19.602 -9.721 24.448 1.00 54.56 90 VAL A CA 1
ATOM 704 C C . VAL A 1 90 ? -18.156 -9.463 24.814 1.00 54.56 90 VAL A C 1
ATOM 706 O O . VAL A 1 90 ? -17.241 -9.714 24.031 1.00 54.56 90 VAL A O 1
ATOM 709 N N . LEU A 1 91 ? -17.957 -8.942 26.021 1.00 56.09 91 LEU A N 1
ATOM 710 C CA . LEU A 1 91 ? -16.659 -8.958 26.673 1.00 56.09 91 LEU A CA 1
ATOM 711 C C . LEU A 1 91 ? -16.293 -10.436 26.862 1.00 56.09 91 LEU A C 1
ATOM 713 O O . LEU A 1 91 ? -16.672 -11.067 27.848 1.00 56.09 91 LEU A O 1
ATOM 717 N N . SER A 1 92 ? -15.652 -11.030 25.861 1.00 54.50 92 SER A N 1
ATOM 718 C CA . SER A 1 92 ? -15.123 -12.384 25.944 1.00 54.50 92 SER A CA 1
ATOM 719 C C . SER A 1 92 ? -13.929 -12.391 26.893 1.00 54.50 92 SER A C 1
ATOM 721 O O . SER A 1 92 ? -13.202 -11.403 26.998 1.00 54.50 92 SER A O 1
ATOM 723 N N . HIS A 1 93 ? -13.717 -13.509 27.590 1.00 52.72 93 HIS A N 1
ATOM 724 C CA . HIS A 1 93 ? -12.461 -13.717 28.304 1.00 52.72 93 HIS A CA 1
ATOM 725 C C . HIS A 1 93 ? -11.315 -13.598 27.298 1.00 52.72 93 HIS A C 1
ATOM 727 O O . HIS A 1 93 ? -11.400 -14.173 26.210 1.00 52.72 93 HIS A O 1
ATOM 733 N N . ASP A 1 94 ? -10.283 -12.829 27.655 1.00 46.84 94 ASP A N 1
ATOM 734 C CA . ASP A 1 94 ? -9.073 -12.680 26.852 1.00 46.84 94 ASP A CA 1
ATOM 735 C C . ASP A 1 94 ? -8.537 -14.085 26.520 1.00 46.84 94 ASP A C 1
ATOM 737 O O . ASP A 1 94 ? -7.951 -14.754 27.363 1.00 46.84 94 ASP A O 1
ATOM 741 N N . GLN A 1 95 ? -8.779 -14.519 25.280 1.00 51.31 95 GLN A N 1
ATOM 742 C CA . GLN A 1 95 ? -8.243 -15.720 24.638 1.00 51.31 95 GLN A CA 1
ATOM 743 C C . GLN A 1 95 ? -8.667 -17.076 25.234 1.00 51.31 95 GLN A C 1
ATOM 745 O O . GLN A 1 95 ? -7.971 -17.692 26.033 1.00 51.31 95 GLN A O 1
ATOM 750 N N . SER A 1 96 ? -9.720 -17.654 24.657 1.00 38.06 96 SER A N 1
ATOM 751 C CA . SER A 1 96 ? -9.671 -19.073 24.282 1.00 38.06 96 SER A CA 1
ATOM 752 C C . SER A 1 96 ? -10.004 -19.180 22.796 1.00 38.06 96 SER A C 1
ATOM 754 O O . SER A 1 96 ? -11.143 -19.382 22.391 1.00 38.06 96 SER A O 1
ATOM 756 N N . VAL A 1 97 ? -8.999 -18.948 21.949 1.00 47.06 97 VAL A N 1
ATOM 757 C CA . VAL A 1 97 ? -9.112 -19.353 20.545 1.00 47.06 97 VAL A CA 1
ATOM 758 C C . VAL A 1 97 ? -9.026 -20.874 20.581 1.00 47.06 97 VAL A C 1
ATOM 760 O O . VAL A 1 97 ? -7.952 -21.419 20.832 1.00 47.06 97 VAL A O 1
ATOM 763 N N . GLY A 1 98 ? -10.171 -21.549 20.458 1.00 44.38 98 GLY A N 1
ATOM 764 C CA . GLY A 1 98 ? -10.204 -23.000 20.306 1.00 44.38 98 GLY A CA 1
ATOM 765 C C . GLY A 1 98 ? -9.292 -23.421 19.155 1.00 44.38 98 GLY A C 1
ATOM 766 O O . GLY A 1 98 ? -9.077 -22.650 18.220 1.00 44.38 98 GLY A O 1
ATOM 767 N N . ALA A 1 99 ? -8.713 -24.618 19.241 1.00 45.00 99 ALA A N 1
ATOM 768 C CA . ALA A 1 99 ? -7.889 -25.153 18.166 1.00 45.00 99 ALA A CA 1
ATOM 769 C C . ALA A 1 99 ? -8.721 -25.219 16.871 1.00 45.00 99 ALA A C 1
ATOM 771 O O . ALA A 1 99 ? -9.611 -26.058 16.743 1.00 45.00 99 ALA A O 1
ATOM 772 N N . ASP A 1 100 ? -8.458 -24.300 15.940 1.00 53.03 100 ASP A N 1
ATOM 773 C CA . ASP A 1 100 ? -9.112 -24.267 14.635 1.00 53.03 100 ASP A CA 1
ATOM 774 C C . ASP A 1 100 ? -8.617 -25.461 13.806 1.00 53.03 100 ASP A C 1
ATOM 776 O O . ASP A 1 100 ? -7.425 -25.593 13.529 1.00 53.03 100 ASP A O 1
ATOM 780 N N . THR A 1 101 ? -9.537 -26.341 13.408 1.00 55.75 101 THR A N 1
ATOM 781 C CA . THR A 1 101 ? -9.257 -27.517 12.563 1.00 55.75 101 THR A CA 1
ATOM 782 C C . THR A 1 101 ? -9.285 -27.200 11.065 1.00 55.75 101 THR A C 1
ATOM 784 O O . THR A 1 101 ? -8.883 -28.031 10.250 1.00 55.75 101 THR A O 1
ATOM 787 N N . ALA A 1 102 ? -9.759 -26.010 10.683 1.00 59.25 102 ALA A N 1
ATOM 788 C CA . ALA A 1 102 ? -9.875 -25.582 9.294 1.00 59.25 102 ALA A CA 1
ATOM 789 C C . ALA A 1 102 ? -8.535 -25.090 8.730 1.00 59.25 102 ALA A C 1
ATOM 791 O O . ALA A 1 102 ? -7.782 -24.385 9.404 1.00 59.25 102 ALA A O 1
ATOM 792 N N . ALA A 1 103 ? -8.274 -25.418 7.460 1.00 61.00 103 ALA A N 1
ATOM 793 C CA . ALA A 1 103 ? -7.089 -24.942 6.762 1.00 61.00 103 ALA A CA 1
ATOM 794 C C . ALA A 1 103 ? -7.078 -23.400 6.721 1.00 61.00 103 ALA A C 1
ATOM 796 O O . ALA A 1 103 ? -8.093 -22.782 6.383 1.00 61.00 103 ALA A O 1
ATOM 797 N N . PRO A 1 104 ? -5.954 -22.766 7.064 1.00 61.88 104 PRO A N 1
ATOM 798 C CA . PRO A 1 104 ? -5.871 -21.319 7.099 1.00 61.88 104 PRO A CA 1
ATOM 799 C C . PRO A 1 104 ? -5.861 -20.686 5.703 1.00 61.88 104 PRO A C 1
ATOM 801 O O . PRO A 1 104 ? -5.440 -21.272 4.703 1.00 61.88 104 PRO A O 1
ATOM 804 N N . LEU A 1 105 ? -6.332 -19.445 5.648 1.00 61.00 105 LEU A N 1
ATOM 805 C CA . LEU A 1 105 ? -6.556 -18.686 4.428 1.00 61.00 105 LEU A CA 1
ATOM 806 C C . LEU A 1 105 ? -5.341 -17.820 4.078 1.00 61.00 105 LEU A C 1
ATOM 808 O O . LEU A 1 105 ? -4.747 -17.162 4.934 1.00 61.00 105 LEU A O 1
ATOM 812 N N . LYS A 1 106 ? -5.021 -17.784 2.778 1.00 62.97 106 LYS A N 1
ATOM 813 C CA . LYS A 1 106 ? -3.921 -16.994 2.187 1.00 62.97 106 LYS A CA 1
ATOM 814 C C . LYS A 1 106 ? -4.335 -15.574 1.772 1.00 62.97 106 LYS A C 1
ATOM 816 O O . LYS A 1 106 ? -3.504 -14.791 1.319 1.00 62.97 106 LYS A O 1
ATOM 821 N N . GLN A 1 107 ? -5.624 -15.254 1.863 1.00 66.81 107 GLN A N 1
ATOM 822 C CA . GLN A 1 107 ? -6.197 -13.990 1.411 1.00 66.81 107 GLN A CA 1
ATOM 823 C C . GLN A 1 107 ? -7.370 -13.597 2.310 1.00 66.81 107 GLN A C 1
ATOM 825 O O . GLN A 1 107 ? -8.203 -14.435 2.660 1.00 66.81 107 GLN A O 1
ATOM 830 N N . LEU A 1 108 ? -7.451 -12.315 2.654 1.00 67.44 108 LEU A N 1
ATOM 831 C CA . LEU A 1 108 ? -8.614 -11.719 3.298 1.00 67.44 108 LEU A CA 1
ATOM 832 C C . LEU A 1 108 ? -9.519 -11.158 2.209 1.00 67.44 108 LEU A C 1
ATOM 834 O O . LEU A 1 108 ? -9.080 -10.374 1.377 1.00 67.44 108 LEU A O 1
ATOM 838 N N . THR A 1 109 ? -10.779 -11.568 2.202 1.00 73.12 109 THR A N 1
ATOM 839 C CA . THR A 1 109 ? -11.758 -11.125 1.206 1.00 73.12 109 THR A CA 1
ATOM 840 C C . THR A 1 109 ? -12.852 -10.396 1.956 1.00 73.12 109 THR A C 1
ATOM 842 O O . THR A 1 109 ? -13.613 -11.026 2.684 1.00 73.12 109 THR A O 1
ATOM 845 N N . LEU A 1 110 ? -12.876 -9.073 1.829 1.00 71.88 110 LEU A N 1
ATOM 846 C CA . LEU A 1 110 ? -13.964 -8.225 2.303 1.00 71.88 110 LEU A CA 1
ATOM 847 C C . LEU A 1 110 ? -15.002 -8.065 1.186 1.00 71.88 110 LEU A C 1
ATOM 8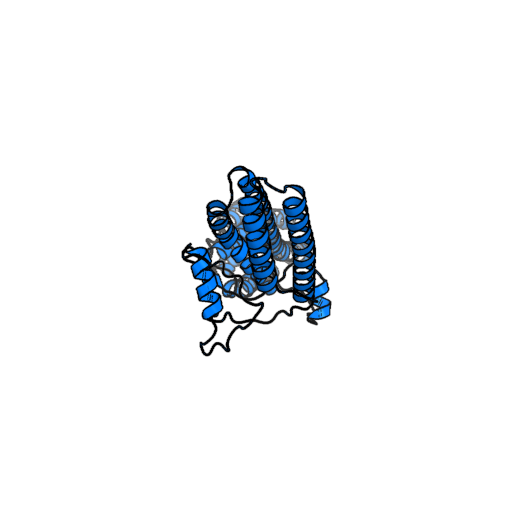49 O O . LEU A 1 110 ? -14.676 -8.288 0.018 1.00 71.88 110 LEU A O 1
ATOM 853 N N . PRO A 1 111 ? -16.236 -7.638 1.503 1.00 68.88 111 PRO A N 1
ATOM 854 C CA . PRO A 1 111 ? -17.283 -7.449 0.496 1.00 68.88 111 PRO A CA 1
ATOM 855 C C . PRO A 1 111 ? -16.883 -6.513 -0.653 1.00 68.88 111 PRO A C 1
ATOM 857 O O . PRO A 1 111 ? -17.369 -6.664 -1.768 1.00 68.88 111 PRO A O 1
ATOM 860 N N . THR A 1 112 ? -16.006 -5.544 -0.379 1.00 61.97 112 THR A N 1
ATOM 861 C CA . THR A 1 112 ? -15.606 -4.483 -1.314 1.00 61.97 112 THR A CA 1
ATOM 862 C C . THR A 1 112 ? -14.210 -4.667 -1.904 1.00 61.97 112 THR A C 1
ATOM 864 O O . THR A 1 112 ? -13.880 -4.009 -2.887 1.00 61.97 112 THR A O 1
ATOM 867 N N . ALA A 1 113 ? -13.374 -5.530 -1.323 1.00 69.88 113 ALA A N 1
ATOM 868 C CA . ALA A 1 113 ? -11.978 -5.668 -1.720 1.00 69.88 113 ALA A CA 1
ATOM 869 C C . ALA A 1 113 ? -11.375 -6.979 -1.217 1.00 69.88 113 ALA A C 1
ATOM 871 O O . ALA A 1 113 ? -11.746 -7.495 -0.165 1.00 69.88 113 ALA A O 1
ATOM 872 N N . SER A 1 114 ? -10.399 -7.508 -1.951 1.00 69.81 114 SER A N 1
ATOM 873 C CA . SER A 1 114 ? -9.642 -8.685 -1.527 1.00 69.81 114 SER A CA 1
ATOM 874 C C . SER A 1 114 ? -8.169 -8.335 -1.353 1.00 69.81 114 SER A C 1
ATOM 876 O O . SER A 1 114 ? -7.531 -7.850 -2.283 1.00 69.81 114 SER A O 1
ATOM 878 N N . PHE A 1 115 ? -7.619 -8.641 -0.184 1.00 66.25 115 PHE A N 1
ATOM 879 C CA . PHE A 1 115 ? -6.259 -8.311 0.228 1.00 66.25 115 PHE A CA 1
ATOM 880 C C . PHE A 1 115 ? -5.449 -9.595 0.385 1.00 66.25 115 PHE A C 1
ATOM 882 O O . PHE A 1 115 ? -5.840 -10.498 1.134 1.00 66.25 115 PHE A O 1
ATOM 889 N N . ARG A 1 116 ? -4.317 -9.707 -0.318 1.00 60.53 116 ARG A N 1
ATOM 890 C CA . ARG A 1 116 ? -3.376 -10.817 -0.103 1.00 60.53 116 ARG A CA 1
ATOM 891 C C . ARG A 1 116 ? -2.705 -10.585 1.245 1.00 60.53 116 ARG A C 1
ATOM 893 O O . ARG A 1 116 ? -1.926 -9.650 1.394 1.00 60.53 116 ARG A O 1
ATOM 900 N N . VAL A 1 117 ? -3.043 -11.397 2.244 1.00 52.00 117 VAL A N 1
ATOM 901 C CA . VAL A 1 117 ? -2.543 -11.170 3.602 1.00 52.00 117 VAL A CA 1
ATOM 902 C C . VAL A 1 117 ? -1.200 -11.844 3.769 1.00 52.00 117 VAL A C 1
ATOM 904 O O . VAL A 1 117 ? -1.117 -13.065 3.860 1.00 52.00 117 VAL A O 1
ATOM 907 N N . VAL A 1 118 ? -0.158 -11.025 3.861 1.00 43.69 118 VAL A N 1
ATOM 908 C CA . VAL A 1 118 ? 1.133 -11.388 4.439 1.00 43.69 118 VAL A CA 1
ATOM 909 C C . VAL A 1 118 ? 1.645 -10.175 5.256 1.00 43.69 118 VAL A C 1
ATOM 911 O O . VAL A 1 118 ? 1.366 -9.031 4.913 1.00 43.69 118 VAL A O 1
ATOM 914 N N . TRP A 1 119 ? 2.319 -10.473 6.373 1.00 46.59 119 TRP A N 1
ATOM 915 C CA . TRP A 1 119 ? 2.424 -9.746 7.655 1.00 46.59 119 TRP A CA 1
ATOM 916 C C . TRP A 1 119 ? 3.213 -8.408 7.748 1.00 46.59 119 TRP A C 1
ATOM 918 O O . TRP A 1 119 ? 3.870 -7.967 6.806 1.00 46.59 119 TRP A O 1
ATOM 928 N N . SER A 1 120 ? 3.113 -7.819 8.958 1.00 37.19 120 SER A N 1
ATOM 929 C CA . SER A 1 120 ? 3.380 -6.455 9.466 1.00 37.19 120 SER A CA 1
ATOM 930 C C . SER A 1 120 ? 4.849 -6.081 9.780 1.00 37.19 120 SER A C 1
ATOM 932 O O . SER A 1 120 ? 5.491 -6.698 10.622 1.00 37.19 120 SER A O 1
ATOM 934 N N . LEU A 1 121 ? 5.373 -5.037 9.120 1.00 43.19 121 LEU A N 1
ATOM 935 C CA . LEU A 1 121 ? 5.689 -3.682 9.638 1.00 43.19 121 LEU A CA 1
ATOM 936 C C . LEU A 1 121 ? 6.767 -3.027 8.760 1.00 43.19 121 LEU A C 1
ATOM 938 O O . LEU A 1 121 ? 7.956 -3.311 8.862 1.00 43.19 121 LEU A O 1
ATOM 942 N N . VAL A 1 122 ? 6.367 -2.054 7.949 1.00 45.53 122 VAL A N 1
ATOM 943 C CA . VAL A 1 122 ? 7.294 -1.079 7.375 1.00 45.53 122 VAL A CA 1
ATOM 944 C C . VAL A 1 122 ? 7.535 0.039 8.377 1.00 45.53 122 VAL A C 1
ATOM 946 O O . VAL A 1 122 ? 6.601 0.529 8.997 1.00 45.53 122 VAL A O 1
ATOM 949 N N . LEU A 1 123 ? 8.805 0.439 8.462 1.00 35.19 123 LEU A N 1
ATOM 950 C CA . LEU A 1 123 ? 9.361 1.574 9.205 1.00 35.19 123 LEU A CA 1
ATOM 951 C C . LEU A 1 123 ? 9.679 1.337 10.685 1.00 35.19 123 LEU A C 1
ATOM 953 O O . LEU A 1 123 ? 9.019 1.794 11.607 1.0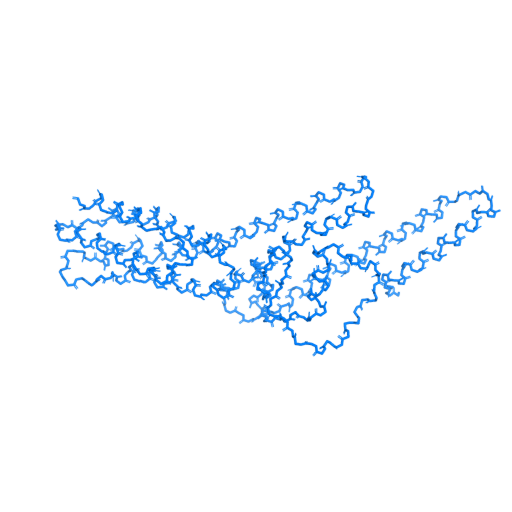0 35.19 123 LEU A O 1
ATOM 957 N N . GLY A 1 124 ? 10.844 0.722 10.864 1.00 39.84 124 GLY A N 1
ATOM 958 C CA . GLY A 1 124 ? 11.691 0.847 12.039 1.00 39.84 124 GLY A CA 1
ATOM 959 C C . GLY A 1 124 ? 12.900 -0.058 11.849 1.00 39.84 124 GLY A C 1
ATOM 960 O O . GLY A 1 124 ? 12.745 -1.270 11.724 1.00 39.84 124 GLY A O 1
ATOM 961 N N . ALA A 1 125 ? 14.116 0.490 11.817 1.00 43.47 125 ALA A N 1
ATOM 962 C CA . ALA A 1 125 ? 15.347 -0.302 11.677 1.00 43.47 125 ALA A CA 1
ATOM 963 C C . ALA A 1 125 ? 15.528 -1.370 12.789 1.00 43.47 125 ALA A C 1
ATOM 965 O O . ALA A 1 125 ? 16.376 -2.248 12.662 1.00 43.47 125 ALA A O 1
ATOM 966 N N . GLY A 1 126 ? 14.697 -1.352 13.841 1.00 42.38 126 GLY A N 1
ATOM 967 C CA . GLY A 1 126 ? 14.639 -2.382 14.883 1.00 42.38 126 GLY A CA 1
ATOM 968 C C . GLY A 1 126 ? 14.267 -3.782 14.375 1.00 42.38 126 GLY A C 1
ATOM 969 O O . GLY A 1 126 ? 14.791 -4.769 14.889 1.00 42.38 126 GLY A O 1
ATOM 970 N N . ALA A 1 127 ? 13.475 -3.901 13.300 1.00 45.69 127 ALA A N 1
ATOM 971 C CA . ALA A 1 127 ? 13.144 -5.209 12.722 1.00 45.69 127 ALA A CA 1
ATOM 972 C C . ALA A 1 127 ? 14.358 -5.904 12.070 1.00 45.69 127 ALA A C 1
ATOM 974 O O . ALA A 1 127 ? 14.402 -7.132 11.996 1.00 45.69 127 ALA A O 1
ATOM 975 N N . MET A 1 128 ? 15.372 -5.143 11.629 1.00 50.44 128 MET A N 1
ATOM 976 C CA . MET A 1 128 ? 16.615 -5.712 11.087 1.00 50.44 128 MET A CA 1
ATOM 977 C C . MET A 1 128 ? 17.414 -6.446 12.173 1.00 50.44 128 MET A C 1
ATOM 979 O O . MET A 1 128 ? 17.988 -7.499 11.901 1.00 50.44 128 MET A O 1
ATOM 983 N N . GLN A 1 129 ? 17.401 -5.923 13.405 1.00 49.28 129 GLN A N 1
ATOM 984 C CA . GLN A 1 129 ? 18.108 -6.504 14.551 1.00 49.28 129 GLN A CA 1
ATOM 985 C C . GLN A 1 129 ? 17.383 -7.734 15.120 1.00 49.28 129 GLN A C 1
ATOM 987 O O . GLN A 1 129 ? 18.039 -8.711 15.471 1.00 49.28 129 GLN A O 1
ATOM 992 N N . ALA A 1 130 ? 16.045 -7.722 15.162 1.00 45.75 130 ALA A N 1
ATOM 993 C CA . ALA A 1 130 ? 15.247 -8.824 15.711 1.00 45.75 130 ALA A CA 1
ATOM 994 C C . ALA A 1 130 ? 15.056 -10.006 14.737 1.00 45.75 130 ALA A C 1
ATOM 996 O O . ALA A 1 130 ? 15.030 -11.158 15.166 1.00 45.75 130 ALA A O 1
ATOM 997 N N . ALA A 1 131 ? 14.950 -9.747 13.426 1.00 49.41 131 ALA A N 1
ATOM 998 C CA . ALA A 1 131 ? 14.692 -10.782 12.417 1.00 49.41 131 ALA A CA 1
ATOM 999 C C . ALA A 1 131 ? 15.944 -11.291 11.678 1.00 49.41 131 ALA A C 1
ATOM 1001 O O . ALA A 1 131 ? 15.819 -12.100 10.759 1.00 49.41 131 ALA A O 1
ATOM 1002 N N . ASN A 1 132 ? 17.143 -10.825 12.054 1.00 52.69 132 ASN A N 1
ATOM 1003 C CA . ASN A 1 132 ? 18.416 -11.142 11.388 1.00 52.69 132 ASN A CA 1
ATOM 1004 C C . ASN A 1 132 ? 18.391 -10.872 9.863 1.00 52.69 132 ASN A C 1
ATOM 1006 O O . ASN A 1 132 ? 19.060 -11.539 9.068 1.00 52.69 132 ASN A O 1
ATOM 1010 N N . LEU A 1 133 ? 17.566 -9.909 9.438 1.00 50.41 133 LEU A N 1
ATOM 1011 C CA . LEU A 1 133 ? 17.402 -9.541 8.036 1.00 50.41 133 LEU A CA 1
ATOM 1012 C C . LEU A 1 133 ? 18.498 -8.555 7.640 1.00 50.41 133 LEU A C 1
ATOM 1014 O O . LEU A 1 133 ? 18.587 -7.453 8.177 1.00 50.41 133 LEU A O 1
ATOM 1018 N N . LYS A 1 134 ? 19.300 -8.937 6.641 1.00 57.09 134 LYS A N 1
ATOM 1019 C CA . LYS A 1 134 ? 20.405 -8.113 6.125 1.00 57.09 134 LYS A CA 1
ATOM 1020 C C . LYS A 1 134 ? 19.931 -6.797 5.488 1.00 57.09 134 LYS A C 1
ATOM 1022 O O . LYS A 1 134 ? 20.699 -5.842 5.450 1.00 57.09 134 LYS A O 1
ATOM 1027 N N . SER A 1 135 ? 18.694 -6.736 4.982 1.00 60.09 135 SER A N 1
ATOM 1028 C CA . SER A 1 135 ? 18.113 -5.535 4.365 1.00 60.09 135 SER A CA 1
ATOM 1029 C C . SER A 1 135 ? 16.578 -5.570 4.291 1.00 60.09 135 SER A C 1
ATOM 1031 O O . SER A 1 135 ? 15.949 -6.632 4.328 1.00 60.09 135 SER A O 1
ATOM 1033 N N . ILE A 1 136 ? 15.963 -4.389 4.155 1.00 66.44 136 ILE A N 1
ATOM 1034 C CA . ILE A 1 136 ? 14.535 -4.227 3.841 1.00 66.44 136 ILE A CA 1
ATOM 1035 C C . ILE A 1 136 ? 14.376 -4.273 2.314 1.00 66.44 136 ILE A C 1
ATOM 1037 O O . ILE A 1 136 ? 14.906 -3.418 1.610 1.00 66.44 136 ILE A O 1
ATOM 1041 N N . SER A 1 137 ? 13.665 -5.278 1.799 1.00 75.44 137 SER A N 1
ATOM 1042 C CA . SER A 1 137 ? 13.434 -5.467 0.363 1.00 75.44 137 SER A CA 1
ATOM 1043 C C . SER A 1 137 ? 12.141 -4.789 -0.109 1.00 75.44 137 SER A C 1
ATOM 1045 O O . SER A 1 137 ? 11.240 -4.528 0.690 1.00 75.44 137 SER A O 1
ATOM 1047 N N . ALA A 1 138 ? 11.998 -4.580 -1.423 1.00 78.00 138 ALA A N 1
ATOM 1048 C CA . ALA A 1 138 ? 10.748 -4.102 -2.025 1.00 78.00 138 ALA A CA 1
ATOM 1049 C C . ALA A 1 138 ? 9.550 -5.015 -1.699 1.00 78.00 138 ALA A C 1
ATOM 1051 O O . ALA A 1 138 ? 8.434 -4.539 -1.510 1.00 78.00 138 ALA A O 1
ATOM 1052 N N . LYS A 1 139 ? 9.790 -6.323 -1.530 1.00 77.69 139 LYS A N 1
ATOM 1053 C CA . LYS A 1 139 ? 8.765 -7.266 -1.074 1.00 77.69 139 LYS A CA 1
ATOM 1054 C C . LYS A 1 139 ? 8.226 -6.885 0.306 1.00 77.69 139 LYS A C 1
ATOM 1056 O O . LYS A 1 139 ? 7.017 -6.834 0.483 1.00 77.69 139 LYS A O 1
ATOM 1061 N N . HIS A 1 140 ? 9.107 -6.584 1.264 1.00 75.69 140 HIS A N 1
ATOM 1062 C CA . HIS A 1 140 ? 8.703 -6.176 2.618 1.00 75.69 140 HIS A CA 1
ATOM 1063 C C . HIS A 1 140 ? 7.890 -4.876 2.593 1.00 75.69 140 HIS A C 1
ATOM 1065 O O . HIS A 1 140 ? 6.892 -4.760 3.299 1.00 75.69 140 HIS A O 1
ATOM 1071 N N . LEU A 1 141 ? 8.278 -3.932 1.729 1.00 79.25 141 LEU A N 1
ATOM 1072 C CA . LEU A 1 141 ? 7.529 -2.696 1.523 1.00 79.25 141 LEU A CA 1
ATOM 1073 C C . LEU A 1 141 ? 6.104 -2.960 1.007 1.00 79.25 141 LEU A C 1
ATOM 1075 O O . LEU A 1 141 ? 5.142 -2.402 1.534 1.00 79.25 141 LEU A O 1
ATOM 1079 N N . GLY A 1 142 ? 5.958 -3.853 0.023 1.00 81.12 142 GLY A N 1
ATOM 1080 C CA . GLY A 1 142 ? 4.649 -4.195 -0.545 1.00 81.12 142 GLY A CA 1
ATOM 1081 C C . GLY A 1 142 ? 3.727 -4.869 0.470 1.00 81.12 142 GLY A C 1
ATOM 1082 O O . GLY A 1 142 ? 2.532 -4.599 0.504 1.00 81.12 142 GLY A O 1
ATOM 1083 N N . LEU A 1 143 ? 4.288 -5.700 1.347 1.00 77.12 143 LEU A N 1
ATOM 1084 C CA . LEU A 1 143 ? 3.538 -6.402 2.388 1.00 77.12 143 LEU A CA 1
ATOM 1085 C C . LEU A 1 143 ? 2.952 -5.460 3.436 1.00 77.12 143 LEU A C 1
ATOM 1087 O O . LEU A 1 143 ? 1.784 -5.577 3.811 1.00 77.12 143 LEU A O 1
ATOM 1091 N N . ALA A 1 144 ? 3.735 -4.481 3.884 1.00 78.50 144 ALA A N 1
ATOM 1092 C CA . ALA A 1 144 ? 3.188 -3.502 4.807 1.00 78.50 144 ALA A CA 1
ATOM 1093 C C . ALA A 1 144 ? 2.176 -2.582 4.135 1.00 78.50 144 ALA A C 1
ATOM 1095 O O . ALA A 1 144 ? 1.207 -2.223 4.789 1.00 78.50 144 ALA A O 1
ATOM 1096 N N . SER A 1 145 ? 2.341 -2.255 2.850 1.00 85.31 145 SER A N 1
ATOM 1097 C CA . SER A 1 145 ? 1.305 -1.540 2.098 1.00 85.31 145 SER A CA 1
ATOM 1098 C C . SER A 1 145 ? -0.039 -2.281 2.158 1.00 85.31 145 SER A C 1
ATOM 1100 O O . SER A 1 145 ? -1.042 -1.686 2.547 1.00 85.31 145 SER A O 1
ATOM 1102 N N . GLN A 1 146 ? -0.048 -3.601 1.923 1.00 84.00 146 GLN A N 1
ATOM 1103 C CA . GLN A 1 146 ? -1.258 -4.420 2.083 1.00 84.00 146 GLN A CA 1
ATOM 1104 C C . GLN A 1 146 ? -1.807 -4.389 3.515 1.00 84.00 146 GLN A C 1
ATOM 1106 O O . GLN A 1 146 ? -3.016 -4.302 3.716 1.00 84.00 146 GLN A O 1
ATOM 1111 N N . SER A 1 147 ? -0.929 -4.425 4.519 1.00 79.94 147 SER A N 1
ATOM 1112 C CA . SER A 1 147 ? -1.339 -4.353 5.927 1.00 79.94 147 SER A CA 1
ATOM 1113 C C . SER A 1 147 ? -1.992 -3.009 6.272 1.00 79.94 147 SER A C 1
ATOM 1115 O O . SER A 1 147 ? -3.031 -2.989 6.930 1.00 79.94 147 SER A O 1
ATOM 1117 N N . LEU A 1 148 ? -1.425 -1.892 5.801 1.00 84.25 148 LEU A N 1
ATOM 1118 C CA . LEU A 1 148 ? -1.999 -0.556 5.988 1.00 84.25 148 LEU A CA 1
ATOM 1119 C C . LEU A 1 148 ? -3.370 -0.461 5.313 1.00 84.25 148 LEU A C 1
ATOM 1121 O O . LEU A 1 148 ? -4.309 0.054 5.913 1.00 84.25 148 LEU A O 1
ATOM 1125 N N . GLU A 1 149 ? -3.515 -0.993 4.101 1.00 84.75 149 GLU A N 1
ATOM 1126 C CA . GLU A 1 149 ? -4.783 -0.939 3.372 1.00 84.75 149 GLU A CA 1
ATOM 1127 C C . GLU A 1 149 ? -5.904 -1.748 4.010 1.00 84.75 149 GLU A C 1
ATOM 1129 O O . GLU A 1 149 ? -7.056 -1.317 3.980 1.00 84.75 149 GLU A O 1
ATOM 1134 N N . VAL A 1 150 ? -5.581 -2.883 4.631 1.00 83.62 150 VAL A N 1
ATOM 1135 C CA . VAL A 1 150 ? -6.560 -3.620 5.432 1.00 83.62 150 VAL A CA 1
ATOM 1136 C C . VAL A 1 150 ? -7.105 -2.709 6.535 1.00 83.62 150 VAL A C 1
ATOM 1138 O O . VAL A 1 150 ? -8.319 -2.593 6.686 1.00 83.62 150 VAL A O 1
ATOM 1141 N N . ILE A 1 151 ? -6.237 -2.001 7.264 1.00 85.62 151 ILE A N 1
ATOM 1142 C CA . ILE A 1 151 ? -6.665 -1.067 8.315 1.00 85.62 151 ILE A CA 1
ATOM 1143 C C . ILE A 1 151 ? -7.489 0.092 7.735 1.00 85.62 151 ILE A C 1
ATOM 1145 O O . ILE A 1 151 ? -8.560 0.394 8.263 1.00 85.62 151 ILE A O 1
ATOM 1149 N N . VAL A 1 152 ? -7.049 0.684 6.620 1.00 87.62 152 VAL A N 1
ATOM 1150 C CA . VAL A 1 152 ? -7.787 1.733 5.888 1.00 87.62 152 VAL A CA 1
ATOM 1151 C C . VAL A 1 152 ? -9.192 1.260 5.509 1.00 87.62 152 VAL A C 1
ATOM 1153 O O . VAL A 1 152 ? -10.154 2.004 5.686 1.00 87.62 152 VAL A O 1
ATOM 1156 N N . ALA A 1 153 ? -9.335 0.018 5.040 1.00 87.31 153 ALA A N 1
ATOM 1157 C CA . ALA A 1 153 ? -10.628 -0.559 4.687 1.00 87.31 153 ALA A CA 1
ATOM 1158 C C . ALA A 1 153 ? -11.525 -0.783 5.915 1.00 87.31 153 ALA A C 1
ATOM 1160 O O . ALA A 1 153 ? -12.738 -0.617 5.821 1.00 87.31 153 ALA A O 1
ATOM 1161 N N . TYR A 1 154 ? -10.951 -1.123 7.073 1.00 85.56 154 TYR A N 1
ATOM 1162 C CA . TYR A 1 154 ? -11.713 -1.402 8.293 1.00 85.56 154 TYR A CA 1
ATOM 1163 C C . TYR A 1 154 ? -12.179 -0.174 9.061 1.00 85.56 154 TYR A C 1
ATOM 1165 O O . TYR A 1 154 ? -13.265 -0.218 9.647 1.00 85.56 154 TYR A O 1
ATOM 1173 N N . ILE A 1 155 ? -11.390 0.902 9.092 1.00 88.75 155 ILE A N 1
ATOM 1174 C CA . ILE A 1 155 ? -11.712 2.094 9.890 1.00 88.75 155 ILE A CA 1
ATOM 1175 C C . ILE A 1 155 ? -13.143 2.611 9.623 1.00 88.75 155 ILE A C 1
ATOM 1177 O O . ILE A 1 155 ? -13.865 2.827 10.600 1.00 88.75 155 ILE A O 1
ATOM 1181 N N . PRO A 1 156 ? -13.627 2.738 8.368 1.00 89.00 156 PRO A N 1
ATOM 1182 C CA . PRO A 1 156 ? -15.003 3.161 8.094 1.00 89.00 156 PRO A CA 1
ATOM 1183 C C . PRO A 1 156 ? -16.068 2.234 8.697 1.00 89.00 156 PRO A C 1
ATOM 1185 O O . PRO A 1 156 ? -17.075 2.708 9.229 1.00 89.00 156 PRO A O 1
ATOM 1188 N N . HIS A 1 157 ? -15.844 0.917 8.661 1.00 85.94 157 HIS A N 1
ATOM 1189 C CA . HIS A 1 157 ? -16.765 -0.068 9.234 1.00 85.94 157 HIS A CA 1
ATOM 1190 C C . HIS A 1 157 ? -16.802 0.023 10.763 1.00 85.94 157 HIS A C 1
ATOM 1192 O O . HIS A 1 157 ? -17.884 0.059 11.353 1.00 85.94 157 HIS A O 1
ATOM 1198 N N . ILE A 1 158 ? -15.632 0.152 11.399 1.00 85.06 158 ILE A N 1
ATOM 1199 C CA . ILE A 1 158 ? -15.510 0.364 12.849 1.00 85.06 158 ILE A CA 1
ATOM 1200 C C . ILE A 1 158 ? -16.226 1.658 13.250 1.00 85.06 158 ILE A C 1
ATOM 1202 O O . ILE A 1 158 ? -17.037 1.664 14.177 1.00 85.06 158 ILE A O 1
ATOM 1206 N N . LYS A 1 159 ? -15.988 2.749 12.514 1.00 87.50 159 LYS A N 1
ATOM 1207 C CA . LYS A 1 159 ? -16.625 4.050 12.746 1.00 87.50 159 LYS A CA 1
ATOM 1208 C C . LYS A 1 159 ? -18.148 3.960 12.653 1.00 87.50 159 LYS A C 1
ATOM 1210 O O . LYS A 1 159 ? -18.845 4.501 13.510 1.00 87.50 159 LYS A O 1
ATOM 1215 N N . CYS A 1 160 ? -18.669 3.266 11.640 1.00 84.88 160 CYS A N 1
ATOM 1216 C CA . CYS A 1 160 ? -20.105 3.071 11.448 1.00 84.88 160 CYS A CA 1
ATOM 1217 C C . CYS A 1 160 ? -20.741 2.338 12.639 1.00 84.88 160 CYS A C 1
ATOM 1219 O O . CYS A 1 160 ? -21.730 2.815 13.200 1.00 84.88 160 CYS A O 1
ATOM 1221 N N . GLN A 1 161 ? -20.132 1.234 13.079 1.00 81.69 161 GLN A N 1
ATOM 1222 C CA . GLN A 1 161 ? -20.623 0.459 14.220 1.00 81.69 161 GLN A CA 1
ATOM 1223 C C . GLN A 1 161 ? -20.566 1.254 15.529 1.00 81.69 161 GLN A C 1
ATOM 1225 O O . GLN A 1 161 ? -21.537 1.266 16.283 1.00 81.69 161 GLN A O 1
ATOM 1230 N N . LEU A 1 162 ? -19.470 1.974 15.787 1.00 83.81 162 LEU A N 1
ATOM 1231 C CA . LEU A 1 162 ? -19.358 2.835 16.967 1.00 83.81 162 LEU A CA 1
ATOM 1232 C C . LEU A 1 162 ? -20.385 3.973 16.938 1.00 83.81 162 LEU A C 1
ATOM 1234 O O . LEU A 1 162 ? -21.006 4.265 17.957 1.00 83.81 162 LEU A O 1
ATOM 1238 N N . SER A 1 163 ? -20.631 4.580 15.776 1.00 86.19 163 SER A N 1
ATOM 1239 C CA . SER A 1 163 ? -21.629 5.649 15.622 1.00 86.19 163 SER A CA 1
ATOM 1240 C C . SER A 1 163 ? -23.042 5.216 16.028 1.00 86.19 163 SER A C 1
ATOM 1242 O O . SER A 1 163 ? -23.798 6.034 16.554 1.00 86.19 163 SER A O 1
ATOM 1244 N N . ALA A 1 164 ? -23.387 3.936 15.846 1.00 84.31 164 ALA A N 1
ATOM 1245 C CA . ALA A 1 164 ? -24.675 3.382 16.264 1.00 84.31 164 ALA A CA 1
ATOM 1246 C C . ALA A 1 164 ? -24.822 3.249 17.794 1.00 84.31 164 ALA A C 1
ATOM 1248 O O . ALA A 1 164 ? -25.941 3.195 18.299 1.00 84.31 164 ALA A O 1
ATOM 1249 N N . LEU A 1 165 ? -23.709 3.206 18.532 1.00 82.12 165 LEU A N 1
ATOM 1250 C CA . LEU A 1 165 ? -23.672 2.972 19.982 1.00 82.12 165 LEU A CA 1
ATOM 1251 C C . LEU A 1 165 ? -23.396 4.247 20.789 1.00 82.12 165 LEU A C 1
ATOM 1253 O O . LEU A 1 165 ? -23.623 4.281 21.998 1.00 82.12 165 LEU A O 1
ATOM 1257 N N . LEU A 1 166 ? -22.871 5.285 20.136 1.00 84.69 166 LEU A N 1
ATOM 1258 C CA . LEU A 1 166 ? -22.438 6.521 20.775 1.00 84.69 166 LEU A CA 1
ATOM 1259 C C . LEU A 1 166 ? -23.517 7.607 20.735 1.00 84.69 166 LEU A C 1
ATOM 1261 O O . LEU A 1 166 ? -24.239 7.794 19.753 1.00 84.69 166 LEU A O 1
ATOM 1265 N N . THR A 1 167 ? -23.571 8.401 21.804 1.00 87.06 167 THR A N 1
ATOM 1266 C CA . THR A 1 167 ? -24.411 9.607 21.858 1.00 87.06 167 THR A CA 1
ATOM 1267 C C . THR A 1 167 ? -23.889 10.695 20.916 1.00 87.06 167 THR A C 1
ATOM 1269 O O . THR A 1 167 ? -22.711 10.718 20.561 1.00 87.06 167 THR A O 1
ATOM 1272 N N . GLN A 1 168 ? -24.735 11.668 20.561 1.00 84.25 168 GLN A N 1
ATOM 1273 C CA . GLN A 1 168 ? -24.363 12.748 19.637 1.00 84.25 168 GLN A CA 1
ATOM 1274 C C . GLN A 1 168 ? -23.106 13.520 20.076 1.00 84.25 168 GLN A C 1
ATOM 1276 O O . GLN A 1 168 ? -22.271 13.859 19.244 1.00 84.25 168 GLN A O 1
ATOM 1281 N N . ARG A 1 169 ? -22.931 13.746 21.385 1.00 85.69 169 ARG A N 1
ATOM 1282 C CA . ARG A 1 169 ? -21.741 14.411 21.941 1.00 85.69 169 ARG A CA 1
ATOM 1283 C C . ARG A 1 169 ? -20.476 13.558 21.805 1.00 85.69 169 ARG A C 1
ATOM 1285 O O . ARG A 1 169 ? -19.396 14.100 21.611 1.00 85.69 169 ARG A O 1
ATOM 1292 N N . GLN A 1 170 ? -20.605 12.236 21.916 1.00 85.44 170 GLN A N 1
ATOM 1293 C CA . GLN A 1 170 ? -19.484 11.298 21.815 1.00 85.44 170 GLN A CA 1
ATOM 1294 C C . GLN A 1 170 ? -19.067 11.032 20.368 1.00 85.44 170 GLN A C 1
ATOM 1296 O O . GLN A 1 170 ? -17.925 10.650 20.142 1.00 85.44 170 GLN A O 1
ATOM 1301 N N . LYS A 1 171 ? -19.948 11.266 19.388 1.00 86.88 171 LYS A N 1
ATOM 1302 C CA . LYS A 1 171 ? -19.611 11.114 17.964 1.00 86.88 171 LYS A CA 1
ATOM 1303 C C . LYS A 1 171 ? -18.466 12.020 17.509 1.00 86.88 171 LYS A C 1
ATOM 1305 O O . LYS A 1 171 ? -17.787 11.649 16.567 1.00 86.88 171 LYS A O 1
ATOM 1310 N N . LEU A 1 172 ? -18.193 13.124 18.211 1.00 87.38 172 LEU A N 1
ATOM 1311 C CA . LEU A 1 172 ? -17.010 13.964 17.973 1.00 87.38 172 LEU A CA 1
ATOM 1312 C C . LEU A 1 172 ? -15.688 13.185 18.118 1.00 87.38 172 LEU A C 1
ATOM 1314 O O . LEU A 1 172 ? -14.703 13.516 17.474 1.00 87.38 172 LEU A O 1
ATOM 1318 N N . LEU A 1 173 ? -15.660 12.117 18.925 1.00 85.94 173 LEU A N 1
ATOM 1319 C CA . LEU A 1 173 ? -14.486 11.243 19.059 1.00 85.94 173 LEU A CA 1
ATOM 1320 C C . LEU A 1 173 ? -14.230 10.407 17.796 1.00 85.94 173 LEU A C 1
ATOM 1322 O O . LEU A 1 173 ? -13.135 9.886 17.612 1.00 85.94 173 LEU A O 1
ATOM 1326 N N . LEU A 1 174 ? -15.233 10.252 16.926 1.00 88.56 174 LEU A N 1
ATOM 1327 C CA . LEU A 1 174 ? -15.084 9.521 15.670 1.00 88.56 174 LEU A CA 1
ATOM 1328 C C . LEU A 1 174 ? -14.283 10.311 14.633 1.00 88.56 174 LEU A C 1
ATOM 1330 O O . LEU A 1 174 ? -13.782 9.702 13.691 1.00 88.56 174 LEU A O 1
ATOM 1334 N N . ASP A 1 175 ? -14.126 11.623 14.812 1.00 88.94 175 ASP A N 1
ATOM 1335 C CA . ASP A 1 175 ? -13.295 12.458 13.939 1.00 88.94 175 ASP A CA 1
ATOM 1336 C C . ASP A 1 175 ? -11.810 12.078 14.072 1.00 88.94 175 ASP A C 1
ATOM 1338 O O . ASP A 1 175 ? -11.045 12.171 13.114 1.00 88.94 175 ASP A O 1
ATOM 1342 N N . ASP A 1 176 ? -11.391 11.574 15.238 1.00 88.12 176 ASP A N 1
ATOM 1343 C CA . ASP A 1 176 ? -10.027 11.077 15.431 1.00 88.12 176 ASP A CA 1
ATOM 1344 C C . ASP A 1 176 ? -9.763 9.798 14.620 1.00 88.12 176 ASP A C 1
ATOM 1346 O O . ASP A 1 176 ? -8.636 9.582 14.179 1.00 88.12 176 ASP A O 1
ATOM 1350 N N . LEU A 1 177 ? -10.792 8.988 14.332 1.00 88.81 177 LEU A N 1
ATOM 1351 C CA . LEU A 1 177 ? -10.652 7.845 13.422 1.00 88.81 177 LEU A CA 1
ATOM 1352 C C . LEU A 1 177 ? -10.406 8.291 11.976 1.00 88.81 177 LEU A C 1
ATOM 1354 O O . LEU A 1 177 ? -9.682 7.605 11.259 1.00 88.81 177 LEU A O 1
ATOM 1358 N N . ASP A 1 178 ? -10.956 9.431 11.552 1.00 90.69 178 ASP A N 1
ATOM 1359 C CA . ASP A 1 178 ? -10.694 9.975 10.213 1.00 90.69 178 ASP A CA 1
ATOM 1360 C C . ASP A 1 178 ? -9.264 10.506 10.092 1.00 90.69 178 ASP A C 1
ATOM 1362 O O . ASP A 1 178 ? -8.614 10.299 9.068 1.00 90.69 178 ASP A O 1
ATOM 1366 N N . LYS A 1 179 ? -8.745 11.144 11.149 1.00 91.06 179 LYS A N 1
ATOM 1367 C CA . LYS A 1 179 ? -7.336 11.569 11.197 1.00 91.06 179 LYS A CA 1
ATOM 1368 C C . LYS A 1 179 ? -6.409 10.364 11.099 1.00 91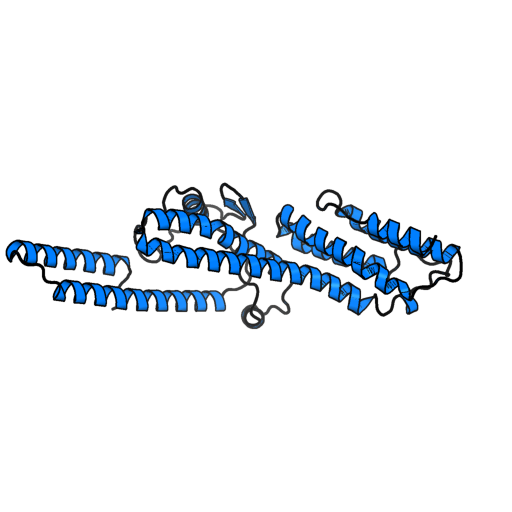.06 179 LYS A C 1
ATOM 1370 O O . LYS A 1 179 ? -5.515 10.342 10.262 1.00 91.06 179 LYS A O 1
ATOM 1375 N N . VAL A 1 180 ? -6.689 9.323 11.886 1.00 89.25 180 VAL A N 1
ATOM 1376 C CA . VAL A 1 180 ? -5.939 8.065 11.820 1.00 89.25 180 VAL A CA 1
ATOM 1377 C C . VAL A 1 180 ? -6.023 7.468 10.413 1.00 89.25 180 VAL A C 1
ATOM 1379 O O . VAL A 1 180 ? -4.997 7.106 9.847 1.00 89.25 180 VAL A O 1
ATOM 1382 N N . LEU A 1 181 ? -7.212 7.410 9.802 1.00 91.06 181 LEU A N 1
ATOM 1383 C CA . LEU A 1 181 ? -7.382 6.950 8.419 1.00 91.06 181 LEU A CA 1
ATOM 1384 C C . LEU A 1 181 ? -6.488 7.726 7.443 1.00 91.06 181 LEU A C 1
ATOM 1386 O O . LEU A 1 181 ? -5.824 7.113 6.604 1.00 91.06 181 LEU A O 1
ATOM 1390 N N . GLN A 1 182 ? -6.442 9.053 7.568 1.00 91.50 182 GLN A N 1
ATOM 1391 C CA . GLN A 1 182 ? -5.588 9.910 6.752 1.00 91.50 182 GLN A CA 1
ATOM 1392 C C . GLN A 1 182 ? -4.100 9.593 6.953 1.00 91.50 182 GLN A C 1
ATOM 1394 O O . GLN A 1 182 ? -3.385 9.452 5.960 1.00 91.50 182 GLN A O 1
ATOM 1399 N N . ASP A 1 183 ? -3.653 9.392 8.195 1.00 87.56 183 ASP A N 1
ATOM 1400 C CA . ASP A 1 183 ? -2.267 9.023 8.507 1.00 87.56 183 ASP A CA 1
ATOM 1401 C C . ASP A 1 183 ? -1.868 7.694 7.841 1.00 87.56 183 ASP A C 1
ATOM 1403 O O . ASP A 1 183 ? -0.781 7.580 7.265 1.00 87.56 183 ASP A O 1
ATOM 1407 N N . TYR A 1 184 ? -2.756 6.690 7.858 1.00 86.75 184 TYR A N 1
ATOM 1408 C CA . TYR A 1 184 ? -2.526 5.407 7.180 1.00 86.75 184 TYR A CA 1
ATOM 1409 C C . TYR A 1 184 ? -2.425 5.570 5.657 1.00 86.75 184 TYR A C 1
ATOM 1411 O O . TYR A 1 184 ? -1.545 4.972 5.030 1.00 86.75 184 TYR A O 1
ATOM 1419 N N . VAL A 1 185 ? -3.296 6.387 5.057 1.00 88.25 185 VAL A N 1
ATOM 1420 C CA . VAL A 1 185 ? -3.273 6.670 3.612 1.00 88.25 185 VAL A CA 1
ATOM 1421 C C . VAL A 1 185 ? -1.996 7.415 3.219 1.00 88.25 185 VAL A C 1
ATOM 1423 O O . VAL A 1 185 ? -1.344 7.041 2.240 1.00 88.25 185 VAL A O 1
ATOM 1426 N N . GLU A 1 186 ? -1.595 8.429 3.986 1.00 88.31 186 GLU A N 1
ATOM 1427 C CA . GLU A 1 186 ? -0.366 9.186 3.736 1.00 88.31 186 GLU A CA 1
ATOM 1428 C C . GLU A 1 186 ? 0.872 8.293 3.873 1.00 88.31 186 GLU A C 1
ATOM 1430 O O . GLU A 1 186 ? 1.774 8.324 3.028 1.00 88.31 186 GLU A O 1
ATOM 1435 N N . HIS A 1 187 ? 0.907 7.451 4.907 1.00 86.25 187 HIS A N 1
ATOM 1436 C CA . HIS A 1 187 ? 1.970 6.474 5.093 1.00 86.25 187 HIS A CA 1
ATOM 1437 C C . HIS A 1 187 ? 2.040 5.506 3.905 1.00 86.25 187 HIS A C 1
ATOM 1439 O O . HIS A 1 187 ? 3.121 5.322 3.342 1.00 86.25 187 HIS A O 1
ATOM 1445 N N . ASN A 1 188 ? 0.909 4.965 3.442 1.00 86.38 188 ASN A N 1
ATOM 1446 C CA . ASN A 1 188 ? 0.894 4.136 2.237 1.00 86.38 188 ASN A CA 1
ATOM 1447 C C . ASN A 1 188 ? 1.476 4.916 1.040 1.00 86.38 188 ASN A C 1
ATOM 1449 O O . ASN A 1 188 ? 2.365 4.423 0.351 1.00 86.38 188 ASN A O 1
ATOM 1453 N N . GLY A 1 189 ? 1.106 6.189 0.866 1.00 86.44 189 GLY A N 1
ATOM 1454 C CA . GLY A 1 189 ? 1.698 7.074 -0.144 1.00 86.44 189 GLY A CA 1
ATOM 1455 C C . GLY A 1 189 ? 3.229 7.185 -0.070 1.00 86.44 189 GLY A C 1
ATOM 1456 O O . GLY A 1 189 ? 3.900 7.112 -1.103 1.00 86.44 189 GLY A O 1
ATOM 1457 N N . LYS A 1 190 ? 3.801 7.282 1.138 1.00 85.12 190 LYS A N 1
ATOM 1458 C CA . LYS A 1 190 ? 5.261 7.300 1.365 1.00 85.12 190 LYS A CA 1
ATOM 1459 C C . LYS A 1 190 ? 5.930 5.983 0.959 1.00 85.12 190 LYS A C 1
ATOM 1461 O O . LYS A 1 190 ? 7.015 6.013 0.377 1.00 85.12 190 LYS A O 1
ATOM 1466 N N . ILE A 1 191 ? 5.286 4.840 1.209 1.00 85.62 191 ILE A N 1
ATOM 1467 C CA . ILE A 1 191 ? 5.783 3.525 0.766 1.00 85.62 191 ILE A CA 1
ATOM 1468 C C . ILE A 1 191 ? 5.841 3.463 -0.762 1.00 85.62 191 ILE A C 1
ATOM 1470 O O . ILE A 1 191 ? 6.869 3.079 -1.322 1.00 85.62 191 ILE A O 1
ATOM 1474 N N . PHE A 1 192 ? 4.778 3.903 -1.440 1.00 84.25 192 PHE A N 1
ATOM 1475 C CA . PHE A 1 192 ? 4.747 3.967 -2.904 1.00 84.25 192 PHE A CA 1
ATOM 1476 C C . PHE A 1 192 ? 5.828 4.904 -3.451 1.00 84.25 192 PHE A C 1
ATOM 1478 O O . PHE A 1 192 ? 6.513 4.556 -4.412 1.00 84.25 192 PHE A O 1
ATOM 1485 N N . GLY A 1 193 ? 6.035 6.055 -2.803 1.00 85.38 193 GLY A N 1
ATOM 1486 C CA . GLY A 1 193 ? 7.148 6.956 -3.102 1.00 85.38 193 GLY A CA 1
ATOM 1487 C C . GLY A 1 193 ? 8.502 6.252 -3.023 1.00 85.38 193 GLY A C 1
ATOM 1488 O O . GLY A 1 193 ? 9.335 6.419 -3.908 1.00 85.38 193 GLY A O 1
ATOM 1489 N N . LYS A 1 194 ? 8.702 5.379 -2.028 1.00 84.06 194 LYS A N 1
ATOM 1490 C CA . LYS A 1 194 ? 9.956 4.634 -1.880 1.00 84.06 194 LYS A CA 1
ATOM 1491 C C . LYS A 1 194 ? 10.204 3.641 -3.017 1.00 84.06 194 LYS A C 1
ATOM 1493 O O . LYS A 1 194 ? 11.359 3.486 -3.403 1.00 84.06 194 LYS A O 1
ATOM 1498 N N . PHE A 1 195 ? 9.173 3.002 -3.578 1.00 82.75 195 PHE A N 1
ATOM 1499 C CA . PHE A 1 195 ? 9.341 2.164 -4.777 1.00 82.75 195 PHE A CA 1
ATOM 1500 C C . PHE A 1 195 ? 9.863 2.965 -5.962 1.00 82.75 195 PHE A C 1
ATOM 1502 O O . PHE A 1 195 ? 10.780 2.515 -6.643 1.00 82.75 195 PHE A O 1
ATOM 1509 N N . ILE A 1 196 ? 9.313 4.162 -6.163 1.00 83.94 196 ILE A N 1
ATOM 1510 C CA . ILE A 1 196 ? 9.743 5.067 -7.230 1.00 83.94 196 ILE A CA 1
ATOM 1511 C C . ILE A 1 196 ? 11.188 5.494 -6.982 1.00 83.94 196 ILE A C 1
ATOM 1513 O O . ILE A 1 196 ? 12.008 5.362 -7.883 1.00 83.94 196 ILE A O 1
ATOM 1517 N N . SER A 1 197 ? 11.533 5.896 -5.754 1.00 84.38 197 SER A N 1
ATOM 1518 C CA . SER A 1 197 ? 12.907 6.275 -5.404 1.00 84.38 197 SER A CA 1
ATOM 1519 C C . SER A 1 197 ? 13.911 5.137 -5.581 1.00 84.38 197 SER A C 1
ATOM 1521 O O . SER A 1 197 ? 15.041 5.401 -5.956 1.00 84.38 197 SER A O 1
ATOM 1523 N N . ILE A 1 198 ? 13.533 3.872 -5.346 1.00 79.88 198 ILE A N 1
ATOM 1524 C CA . ILE A 1 198 ? 14.423 2.724 -5.608 1.00 79.88 198 ILE A CA 1
ATOM 1525 C C . ILE A 1 198 ? 14.801 2.665 -7.093 1.00 79.88 198 ILE A C 1
ATOM 1527 O O . ILE A 1 198 ? 15.963 2.432 -7.423 1.00 79.88 198 ILE A O 1
ATOM 1531 N N . VAL A 1 199 ? 13.825 2.876 -7.978 1.00 74.75 199 VAL A N 1
ATOM 1532 C CA . VAL A 1 199 ? 14.053 2.894 -9.427 1.00 74.75 199 VAL A CA 1
ATOM 1533 C C . VAL A 1 199 ? 14.807 4.163 -9.835 1.00 74.75 199 VAL A C 1
ATOM 1535 O O . VAL A 1 199 ? 15.765 4.081 -10.597 1.00 74.75 199 VAL A O 1
ATOM 1538 N N . GLU A 1 200 ? 14.444 5.323 -9.285 1.00 82.25 200 GLU A N 1
ATOM 1539 C CA . GLU A 1 200 ? 15.108 6.607 -9.548 1.00 82.25 200 GLU A CA 1
ATOM 1540 C C . GLU A 1 200 ? 16.583 6.594 -9.123 1.00 82.25 200 GLU A C 1
ATOM 1542 O O . GLU A 1 200 ? 17.439 6.953 -9.926 1.00 82.25 200 GLU A O 1
ATOM 1547 N N . ASP A 1 201 ? 16.905 6.122 -7.914 1.00 81.12 201 ASP A N 1
ATOM 1548 C CA . ASP A 1 201 ? 18.281 6.018 -7.409 1.00 81.12 201 ASP A CA 1
ATOM 1549 C C . ASP A 1 201 ? 19.130 5.111 -8.307 1.00 81.12 201 ASP A C 1
ATOM 1551 O O . ASP A 1 201 ? 20.303 5.389 -8.554 1.00 81.12 201 ASP A O 1
ATOM 1555 N N . GLN A 1 202 ? 18.543 4.030 -8.824 1.00 69.25 202 GLN A N 1
ATOM 1556 C CA . GLN A 1 202 ? 19.224 3.132 -9.746 1.00 69.25 202 GLN A CA 1
ATOM 1557 C C . GLN A 1 202 ? 19.520 3.800 -11.094 1.00 69.25 202 GLN A C 1
ATOM 1559 O O . GLN A 1 202 ? 20.623 3.654 -11.621 1.00 69.25 202 GLN A O 1
ATOM 1564 N N . ILE A 1 203 ? 18.556 4.547 -11.629 1.00 69.81 203 ILE A N 1
ATOM 1565 C CA . ILE A 1 203 ? 18.688 5.278 -12.892 1.00 69.81 203 ILE A CA 1
ATOM 1566 C C . ILE A 1 203 ? 19.723 6.408 -12.749 1.00 69.81 203 ILE A C 1
ATOM 1568 O O . ILE A 1 203 ? 20.659 6.498 -13.544 1.00 69.81 203 ILE A O 1
ATOM 1572 N N . MET A 1 204 ? 19.609 7.224 -11.700 1.00 71.62 204 MET A N 1
ATOM 1573 C CA . MET A 1 204 ? 20.476 8.382 -11.459 1.00 71.62 204 MET A CA 1
ATOM 1574 C C . MET A 1 204 ? 21.918 7.975 -11.155 1.00 71.62 204 MET A C 1
ATOM 1576 O O . MET A 1 204 ? 22.843 8.478 -11.785 1.00 71.62 204 MET A O 1
ATOM 1580 N N . LYS A 1 205 ? 22.117 7.035 -10.223 1.00 68.38 205 LYS A N 1
ATOM 1581 C CA . LYS A 1 205 ? 23.437 6.757 -9.640 1.00 68.38 205 LYS A CA 1
ATOM 1582 C C . LYS A 1 205 ? 24.321 5.843 -10.486 1.00 68.38 205 LYS A C 1
ATOM 1584 O O . LYS A 1 205 ? 25.538 5.896 -10.358 1.00 68.38 205 LYS A O 1
ATOM 1589 N N . GLN A 1 206 ? 23.736 4.956 -11.295 1.00 59.12 206 GLN A N 1
ATOM 1590 C CA . GLN A 1 206 ? 24.519 4.003 -12.092 1.00 59.12 206 GLN A CA 1
ATOM 1591 C C . GLN A 1 206 ? 24.723 4.446 -13.542 1.00 59.12 206 GLN A C 1
ATOM 1593 O O . GLN A 1 206 ? 25.675 3.981 -14.155 1.00 59.12 206 GLN A O 1
ATOM 1598 N N . PHE A 1 207 ? 23.872 5.315 -14.098 1.00 62.59 207 PHE A N 1
ATOM 1599 C CA . PHE A 1 207 ? 23.779 5.475 -15.555 1.00 62.59 207 PHE A CA 1
ATOM 1600 C C . PHE A 1 207 ? 23.773 6.889 -16.081 1.00 62.59 207 PHE A C 1
ATOM 1602 O O . PHE A 1 207 ? 24.516 7.200 -17.005 1.00 62.59 207 PHE A O 1
ATOM 1609 N N . LEU A 1 208 ? 22.896 7.737 -15.549 1.00 61.78 208 LEU A N 1
ATOM 1610 C CA . LEU A 1 208 ? 22.651 9.039 -16.160 1.00 61.78 208 LEU A CA 1
ATOM 1611 C C . LEU A 1 208 ? 23.840 9.993 -15.987 1.00 61.78 208 LEU A C 1
ATOM 1613 O O . LEU A 1 208 ? 23.969 10.945 -16.746 1.00 61.78 208 LEU A O 1
ATOM 1617 N N . GLU A 1 209 ? 24.724 9.703 -15.031 1.00 62.53 209 GLU A N 1
ATOM 1618 C CA . GLU A 1 209 ? 25.989 10.414 -14.828 1.00 62.53 209 GLU A CA 1
ATOM 1619 C C . GLU A 1 209 ? 27.124 9.936 -15.761 1.00 62.53 209 GLU A C 1
ATOM 1621 O O . GLU A 1 209 ? 28.117 10.646 -15.903 1.00 62.53 209 GLU A O 1
ATOM 1626 N N . HIS A 1 210 ? 26.997 8.770 -16.418 1.00 67.12 210 HIS A N 1
ATOM 1627 C CA . HIS A 1 210 ? 28.108 8.125 -17.143 1.00 67.12 210 HIS A CA 1
ATOM 1628 C C . HIS A 1 210 ? 27.789 7.707 -18.591 1.00 67.12 210 HIS A C 1
ATOM 1630 O O . HIS A 1 210 ? 28.703 7.343 -19.326 1.00 67.12 210 HIS A O 1
ATOM 1636 N N . ILE A 1 211 ? 26.534 7.806 -19.048 1.00 72.81 211 ILE A N 1
ATOM 1637 C CA . ILE A 1 211 ? 26.111 7.310 -20.373 1.00 72.81 211 ILE A CA 1
ATOM 1638 C C . ILE A 1 211 ? 26.872 7.935 -21.555 1.00 72.81 211 ILE A C 1
ATOM 1640 O O . ILE A 1 211 ? 27.150 7.243 -22.526 1.00 72.81 211 ILE A O 1
ATOM 1644 N N . ASP A 1 212 ? 27.258 9.208 -21.447 1.00 69.62 212 ASP A N 1
ATOM 1645 C CA . ASP A 1 212 ? 28.075 9.917 -22.445 1.00 69.62 212 ASP A CA 1
ATOM 1646 C C . ASP A 1 212 ? 29.499 9.340 -22.569 1.00 69.62 212 ASP A C 1
ATOM 1648 O O . ASP A 1 212 ? 30.128 9.416 -23.618 1.00 69.62 212 ASP A O 1
ATOM 1652 N N . ARG A 1 213 ? 30.015 8.724 -21.499 1.00 72.00 213 ARG A N 1
ATOM 1653 C CA . ARG A 1 213 ? 31.351 8.110 -21.471 1.00 72.00 213 ARG A CA 1
ATOM 1654 C C . ARG A 1 213 ? 31.333 6.631 -21.832 1.00 72.00 213 ARG A C 1
ATOM 1656 O O . ARG A 1 213 ? 32.305 6.135 -22.395 1.00 72.00 213 ARG A O 1
ATOM 1663 N N . ASP A 1 214 ? 30.255 5.942 -21.475 1.00 74.31 214 ASP A N 1
ATOM 1664 C CA . ASP A 1 214 ? 30.181 4.483 -21.529 1.00 74.31 214 ASP A CA 1
ATOM 1665 C C . ASP A 1 214 ? 29.570 3.956 -22.838 1.00 74.31 214 ASP A C 1
ATOM 1667 O O . ASP A 1 214 ? 29.683 2.761 -23.123 1.00 74.31 214 ASP A O 1
ATOM 1671 N N . VAL A 1 215 ? 28.912 4.811 -23.633 1.00 81.69 215 VAL A N 1
ATOM 1672 C CA . VAL A 1 215 ? 28.226 4.407 -24.868 1.00 81.69 215 VAL A CA 1
ATOM 1673 C C . VAL A 1 215 ? 28.610 5.304 -26.041 1.00 81.69 215 VAL A C 1
ATOM 1675 O O . VAL A 1 215 ? 28.175 6.449 -26.136 1.00 81.69 215 VAL A O 1
ATOM 1678 N N . ASP A 1 216 ? 29.352 4.738 -26.993 1.00 84.56 216 ASP A N 1
ATOM 1679 C CA . ASP A 1 216 ? 29.597 5.367 -28.290 1.00 84.56 216 ASP A CA 1
ATOM 1680 C C . ASP A 1 216 ? 28.494 4.980 -29.287 1.00 84.56 216 ASP A C 1
ATOM 1682 O O . ASP A 1 216 ? 28.477 3.879 -29.842 1.00 84.56 216 ASP A O 1
ATOM 1686 N N . TYR A 1 217 ? 27.553 5.896 -29.521 1.00 86.38 217 TYR A N 1
ATOM 1687 C CA . TYR A 1 217 ? 26.475 5.689 -30.491 1.00 86.38 217 TYR A CA 1
ATOM 1688 C C . TYR A 1 217 ? 26.946 5.748 -31.949 1.00 86.38 217 TYR A C 1
ATOM 1690 O O . TYR A 1 217 ? 26.218 5.271 -32.826 1.00 86.38 217 TYR A O 1
ATOM 1698 N N . ASP A 1 218 ? 28.133 6.285 -32.240 1.00 85.31 218 ASP A N 1
ATOM 1699 C CA . ASP A 1 218 ? 28.688 6.313 -33.594 1.00 85.31 218 ASP A CA 1
ATOM 1700 C C . ASP A 1 218 ? 29.304 4.949 -33.995 1.00 85.31 218 ASP A C 1
ATOM 1702 O O . ASP A 1 218 ? 29.345 4.633 -35.193 1.00 85.31 218 ASP A O 1
ATOM 1706 N N . ASP A 1 219 ? 29.610 4.056 -33.041 1.00 87.00 219 ASP A N 1
ATOM 1707 C CA . ASP A 1 219 ? 30.137 2.702 -33.293 1.00 87.00 219 ASP A CA 1
ATOM 1708 C C . ASP A 1 219 ? 29.129 1.781 -34.029 1.00 87.00 219 ASP A C 1
ATOM 1710 O O . ASP A 1 219 ? 28.067 1.443 -33.493 1.00 87.00 219 ASP A O 1
ATOM 1714 N N . PRO A 1 220 ? 29.429 1.324 -35.265 1.00 80.81 220 PRO A N 1
ATOM 1715 C CA . PRO A 1 220 ? 28.554 0.443 -36.039 1.00 80.81 220 PRO A CA 1
ATOM 1716 C C . PRO A 1 220 ? 28.341 -0.954 -35.469 1.00 80.81 220 PRO A C 1
ATOM 1718 O O . PRO A 1 220 ? 27.420 -1.638 -35.918 1.00 80.81 220 PRO A O 1
ATOM 1721 N N . THR A 1 221 ? 29.142 -1.367 -34.495 1.00 86.25 221 THR A N 1
ATOM 1722 C CA . THR A 1 221 ? 29.014 -2.661 -33.819 1.00 86.25 221 THR A CA 1
ATOM 1723 C C . THR A 1 221 ? 28.185 -2.596 -32.535 1.00 86.25 221 THR A C 1
ATOM 1725 O O . THR A 1 221 ? 27.959 -3.631 -31.904 1.00 86.25 221 THR A O 1
ATOM 1728 N N . LEU A 1 222 ? 27.678 -1.409 -32.173 1.00 86.19 222 LEU A N 1
ATOM 1729 C CA . LEU A 1 222 ? 26.885 -1.212 -30.966 1.00 86.19 222 LEU A CA 1
ATOM 1730 C C . LEU A 1 222 ? 25.621 -2.085 -30.975 1.00 86.19 222 LEU A C 1
ATOM 1732 O O . LEU A 1 222 ? 24.779 -2.008 -31.873 1.00 86.19 222 LEU A O 1
ATOM 1736 N N . VAL A 1 223 ? 25.475 -2.901 -29.932 1.00 86.94 223 VAL A N 1
ATOM 1737 C CA . VAL A 1 223 ? 24.313 -3.770 -29.734 1.00 86.94 223 VAL A CA 1
ATOM 1738 C C . VAL A 1 223 ? 23.222 -3.008 -28.986 1.00 86.94 223 VAL A C 1
ATOM 1740 O O . VAL A 1 223 ? 23.474 -2.451 -27.919 1.00 86.94 223 VAL A O 1
ATOM 1743 N N . LEU A 1 224 ? 22.005 -3.035 -29.534 1.00 85.31 224 LEU A N 1
ATOM 1744 C CA . LEU A 1 224 ? 20.809 -2.441 -28.936 1.00 85.31 224 LEU A CA 1
ATOM 1745 C C . LEU A 1 224 ? 19.881 -3.535 -28.354 1.00 85.31 224 LEU A C 1
ATOM 1747 O O . LEU A 1 224 ? 19.756 -4.601 -28.964 1.00 85.31 224 LEU A O 1
ATOM 1751 N N . PRO A 1 225 ? 19.200 -3.301 -27.215 1.00 86.38 225 PRO A N 1
ATOM 1752 C CA . PRO A 1 225 ? 19.367 -2.140 -26.351 1.00 86.38 225 PRO A CA 1
ATOM 1753 C C . PRO A 1 225 ? 20.749 -2.135 -25.689 1.00 86.38 225 PRO A C 1
ATOM 1755 O O . PRO A 1 225 ? 21.306 -3.200 -25.388 1.00 86.38 225 PRO A O 1
ATOM 1758 N N . THR A 1 226 ? 21.291 -0.942 -25.461 1.00 87.19 226 THR A N 1
ATOM 1759 C CA . THR A 1 226 ? 22.613 -0.756 -24.859 1.00 87.19 226 THR A CA 1
ATOM 1760 C C . THR A 1 226 ? 22.678 -1.446 -23.499 1.00 87.19 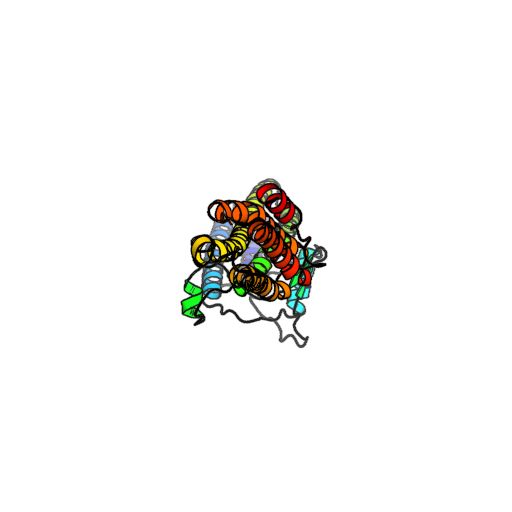226 THR A C 1
ATOM 1762 O O . THR A 1 226 ? 21.676 -1.561 -22.784 1.00 87.19 226 THR A O 1
ATOM 1765 N N . ALA A 1 227 ? 23.863 -1.952 -23.131 1.00 84.75 227 ALA A N 1
ATOM 1766 C CA . ALA A 1 227 ? 24.066 -2.626 -21.847 1.00 84.75 227 ALA A CA 1
ATOM 1767 C C . ALA A 1 227 ? 23.548 -1.781 -20.673 1.00 84.75 227 ALA A C 1
ATOM 1769 O O . ALA A 1 227 ? 22.907 -2.349 -19.778 1.00 84.75 227 ALA A O 1
ATOM 1770 N N . PRO A 1 228 ? 23.701 -0.443 -20.744 1.00 82.69 228 PRO A N 1
ATOM 1771 C CA . PRO A 1 228 ? 22.908 0.459 -19.969 1.00 82.69 228 PRO A CA 1
ATOM 1772 C C . PRO A 1 228 ? 21.389 0.208 -20.079 1.00 82.69 228 PRO A C 1
ATOM 1774 O O . PRO A 1 228 ? 20.814 -0.446 -19.211 1.00 82.69 228 PRO A O 1
ATOM 1777 N N . LEU A 1 229 ? 20.670 0.718 -21.076 1.00 85.19 229 LEU A N 1
ATOM 1778 C CA . LEU A 1 229 ? 19.195 0.701 -21.045 1.00 85.19 229 LEU A CA 1
ATOM 1779 C C . LEU A 1 229 ? 18.584 -0.685 -20.745 1.00 85.19 229 LEU A C 1
ATOM 1781 O O . LEU A 1 229 ? 17.604 -0.793 -19.997 1.00 85.19 229 LEU A O 1
ATOM 1785 N N . LYS A 1 230 ? 19.241 -1.759 -21.197 1.00 86.38 230 LYS A N 1
ATOM 1786 C CA . LYS A 1 230 ? 18.919 -3.145 -20.837 1.00 86.38 230 LYS A CA 1
ATOM 1787 C C . LYS A 1 230 ? 18.921 -3.410 -19.324 1.00 86.38 230 LYS A C 1
ATOM 1789 O O . LYS A 1 230 ? 18.011 -4.067 -18.821 1.00 86.38 230 LYS A O 1
ATOM 1794 N N . GLY A 1 231 ? 19.915 -2.921 -18.586 1.00 84.19 231 GLY A N 1
ATOM 1795 C CA . GLY A 1 231 ? 20.011 -3.050 -17.132 1.00 84.19 231 GLY A CA 1
ATOM 1796 C C . GLY A 1 231 ? 18.864 -2.363 -16.384 1.00 84.19 231 GLY A C 1
ATOM 1797 O O . GLY A 1 231 ? 18.299 -2.963 -15.466 1.00 84.19 231 GLY A O 1
ATOM 1798 N N . ILE A 1 232 ? 18.466 -1.150 -16.796 1.00 84.38 232 ILE A N 1
ATOM 1799 C CA . ILE A 1 232 ? 17.301 -0.455 -16.212 1.00 84.38 232 ILE A CA 1
ATOM 1800 C C . ILE A 1 232 ? 16.038 -1.271 -16.465 1.00 84.38 232 ILE A C 1
ATOM 1802 O O . ILE A 1 232 ? 15.306 -1.570 -15.521 1.00 84.38 232 ILE A O 1
ATOM 1806 N N . ALA A 1 233 ? 15.805 -1.678 -17.716 1.00 86.56 233 ALA A N 1
ATOM 1807 C CA . ALA A 1 233 ? 14.625 -2.456 -18.066 1.00 86.56 233 ALA A CA 1
ATOM 1808 C C . ALA A 1 233 ? 14.548 -3.751 -17.244 1.00 86.56 233 ALA A C 1
ATOM 1810 O O . ALA A 1 233 ? 13.536 -4.018 -16.598 1.00 86.56 233 ALA A O 1
ATOM 1811 N N . GLN A 1 234 ? 15.649 -4.504 -17.161 1.00 86.69 234 GLN A N 1
ATOM 1812 C CA . GLN A 1 234 ? 15.715 -5.737 -16.375 1.00 86.69 234 GLN A CA 1
ATOM 1813 C C . GLN A 1 234 ? 15.444 -5.517 -14.886 1.00 86.69 234 GLN A C 1
ATOM 1815 O O . GLN A 1 234 ? 14.775 -6.339 -14.262 1.00 86.69 234 GLN A O 1
ATOM 1820 N N . ASN A 1 235 ? 15.963 -4.448 -14.284 1.00 84.19 235 ASN A N 1
ATOM 1821 C CA . ASN A 1 235 ? 15.774 -4.215 -12.854 1.00 84.19 235 ASN A CA 1
ATOM 1822 C C . ASN A 1 235 ? 14.373 -3.687 -12.528 1.00 84.19 235 ASN A C 1
ATOM 1824 O O . ASN A 1 235 ? 13.781 -4.125 -11.540 1.00 84.19 235 ASN A O 1
ATOM 1828 N N . THR A 1 236 ? 13.792 -2.860 -13.397 1.00 86.50 236 THR A N 1
ATOM 1829 C CA . THR A 1 236 ? 12.380 -2.466 -13.315 1.00 86.50 236 THR A CA 1
ATOM 1830 C C . THR A 1 236 ? 11.454 -3.680 -13.476 1.00 86.50 236 THR A C 1
ATOM 1832 O O . THR A 1 236 ? 10.509 -3.838 -12.700 1.00 86.50 236 THR A O 1
ATOM 1835 N N . VAL A 1 237 ? 11.761 -4.609 -14.392 1.00 87.69 237 VAL A N 1
ATOM 1836 C CA . VAL A 1 237 ? 11.031 -5.886 -14.530 1.00 87.69 237 VAL A CA 1
ATOM 1837 C C . VAL A 1 237 ? 11.210 -6.774 -13.293 1.00 87.69 237 VAL A C 1
ATOM 1839 O O . VAL A 1 237 ? 10.236 -7.340 -12.798 1.00 87.69 237 VAL A O 1
ATOM 1842 N N . LYS A 1 238 ? 12.414 -6.865 -12.714 1.00 86.31 238 LYS A N 1
ATOM 1843 C CA . LYS A 1 238 ? 12.625 -7.590 -11.444 1.00 86.31 238 LYS A CA 1
ATOM 1844 C C . LYS A 1 238 ? 11.810 -6.984 -10.303 1.00 86.31 238 LYS A C 1
ATOM 1846 O O . LYS A 1 238 ? 11.231 -7.730 -9.516 1.00 86.31 238 LYS A O 1
ATOM 1851 N N . LEU A 1 239 ? 11.733 -5.654 -10.208 1.00 85.88 239 LEU A N 1
ATOM 1852 C CA . LEU A 1 239 ? 10.890 -4.988 -9.216 1.00 85.88 239 LEU A CA 1
ATOM 1853 C C . LEU A 1 239 ? 9.420 -5.386 -9.403 1.00 85.88 239 LEU A C 1
ATOM 1855 O O . LEU A 1 239 ? 8.765 -5.761 -8.431 1.00 85.88 239 LEU A O 1
ATOM 1859 N N . TYR A 1 240 ? 8.932 -5.393 -10.645 1.00 87.56 240 TYR A N 1
ATOM 1860 C CA . TYR A 1 240 ? 7.585 -5.862 -10.970 1.00 87.56 240 TYR A CA 1
ATOM 1861 C C . TYR A 1 240 ? 7.365 -7.316 -10.528 1.00 87.56 240 TYR A C 1
ATOM 1863 O O . TYR A 1 240 ? 6.382 -7.621 -9.856 1.00 87.56 240 TYR A O 1
ATOM 1871 N N . GLN A 1 241 ? 8.295 -8.219 -10.844 1.00 86.50 241 GLN A N 1
ATOM 1872 C CA . GLN A 1 241 ? 8.218 -9.635 -10.465 1.00 86.50 241 GLN A CA 1
ATOM 1873 C C . GLN A 1 241 ? 8.196 -9.839 -8.944 1.00 86.50 241 GLN A C 1
ATOM 1875 O O . GLN A 1 241 ? 7.530 -10.746 -8.449 1.00 86.50 241 GLN A O 1
ATOM 1880 N N . VAL A 1 242 ? 8.895 -8.989 -8.189 1.00 85.06 242 VAL A N 1
ATOM 1881 C CA . VAL A 1 242 ? 8.907 -9.033 -6.720 1.00 85.06 242 VAL A CA 1
ATOM 1882 C C . VAL A 1 242 ? 7.602 -8.502 -6.122 1.00 85.06 242 VAL A C 1
ATOM 1884 O O . VAL A 1 242 ? 7.142 -9.027 -5.104 1.00 85.06 242 VAL A O 1
ATOM 1887 N N . LEU A 1 243 ? 7.008 -7.475 -6.734 1.00 84.88 243 LEU A N 1
ATOM 1888 C CA . LEU A 1 243 ? 5.806 -6.817 -6.226 1.00 84.88 243 LEU A CA 1
ATOM 1889 C C . LEU A 1 243 ? 4.500 -7.475 -6.697 1.00 84.88 243 LEU A C 1
ATOM 1891 O O . LEU A 1 243 ? 3.528 -7.460 -5.950 1.00 84.88 243 LEU A O 1
ATOM 1895 N N . SER A 1 244 ? 4.453 -8.082 -7.885 1.00 86.75 244 SER A N 1
ATOM 1896 C CA . SER A 1 244 ? 3.242 -8.702 -8.456 1.00 86.75 244 SER A CA 1
ATOM 1897 C C . SER A 1 244 ? 2.602 -9.816 -7.622 1.00 86.75 244 SER A C 1
ATOM 1899 O O . SER A 1 244 ? 1.372 -9.865 -7.582 1.00 86.75 244 SER A O 1
ATOM 1901 N N . PRO A 1 245 ? 3.339 -10.677 -6.886 1.00 82.94 245 PRO A N 1
ATOM 1902 C CA . PRO A 1 245 ? 2.694 -11.635 -5.990 1.00 82.94 245 PRO A CA 1
ATOM 1903 C C . PRO A 1 245 ? 2.110 -10.985 -4.726 1.00 82.94 245 PRO A C 1
ATOM 1905 O O . PRO A 1 245 ? 1.368 -11.648 -3.999 1.00 82.94 245 PRO A O 1
ATOM 1908 N N . VAL A 1 246 ? 2.463 -9.728 -4.440 1.00 81.69 246 VAL A N 1
ATOM 1909 C CA . VAL A 1 246 ? 2.118 -9.025 -3.199 1.00 81.69 246 VAL A CA 1
ATOM 1910 C C . VAL A 1 246 ? 1.026 -7.979 -3.414 1.00 81.69 246 VAL A C 1
ATOM 1912 O O . VAL A 1 246 ? 0.081 -7.933 -2.631 1.00 81.69 246 VAL A O 1
ATOM 1915 N N . LEU A 1 247 ? 1.142 -7.156 -4.456 1.00 83.25 247 LEU A N 1
ATOM 1916 C CA . LEU A 1 247 ? 0.250 -6.025 -4.701 1.00 83.25 247 LEU A CA 1
ATOM 1917 C C . LEU A 1 247 ? -0.908 -6.393 -5.649 1.00 83.25 247 LEU A C 1
ATOM 1919 O O . LEU A 1 247 ? -0.695 -7.099 -6.637 1.00 83.25 247 LEU A O 1
ATOM 1923 N N . PRO A 1 248 ? -2.128 -5.882 -5.405 1.00 84.38 248 PRO A N 1
ATOM 1924 C CA . PRO A 1 248 ? -3.246 -5.965 -6.336 1.00 84.38 248 PRO A CA 1
ATOM 1925 C C . PRO A 1 248 ? -2.960 -5.268 -7.679 1.00 84.38 248 PRO A C 1
ATOM 1927 O O . PRO A 1 248 ? -2.193 -4.300 -7.716 1.00 84.38 248 PRO A O 1
ATOM 1930 N N . PRO A 1 249 ? -3.636 -5.671 -8.775 1.00 83.75 249 PRO A N 1
ATOM 1931 C CA . PRO A 1 249 ? -3.405 -5.106 -10.108 1.00 83.75 249 PRO A CA 1
ATOM 1932 C C . PRO A 1 249 ? -3.532 -3.577 -10.181 1.00 83.75 249 PRO A C 1
ATOM 1934 O O . PRO A 1 249 ? -2.703 -2.923 -10.802 1.00 83.75 249 PRO A O 1
ATOM 1937 N N . LEU A 1 250 ? -4.514 -2.987 -9.490 1.00 83.19 250 LEU A N 1
ATOM 1938 C CA . LEU A 1 250 ? -4.723 -1.531 -9.492 1.00 83.19 250 LEU A CA 1
ATOM 1939 C C . LEU A 1 250 ? -3.555 -0.766 -8.857 1.00 83.19 250 LEU A C 1
ATOM 1941 O O . LEU A 1 250 ? -3.138 0.278 -9.351 1.00 83.19 250 LEU A O 1
ATOM 1945 N N . GLN A 1 251 ? -2.995 -1.297 -7.770 1.00 84.75 251 GLN A N 1
ATOM 1946 C CA . GLN A 1 251 ? -1.827 -0.696 -7.127 1.00 84.75 251 GLN A CA 1
ATOM 1947 C C . GLN A 1 251 ? -0.574 -0.896 -7.961 1.00 84.75 251 GLN A C 1
ATOM 1949 O O . GLN A 1 251 ? 0.241 0.017 -8.058 1.00 84.75 251 GLN A O 1
ATOM 1954 N N . MET A 1 252 ? -0.443 -2.062 -8.597 1.00 87.06 252 MET A N 1
ATOM 1955 C CA . MET A 1 252 ? 0.636 -2.317 -9.540 1.00 87.06 252 MET A CA 1
ATOM 1956 C C . MET A 1 252 ? 0.632 -1.284 -10.667 1.00 87.06 252 MET A C 1
ATOM 1958 O O . MET A 1 252 ? 1.653 -0.655 -10.939 1.00 87.06 252 MET A O 1
ATOM 1962 N N . GLN A 1 253 ? -0.541 -1.046 -11.254 1.00 86.12 253 GLN A N 1
ATOM 1963 C CA . GLN A 1 253 ? -0.729 -0.029 -12.278 1.00 86.12 253 GLN A CA 1
ATOM 1964 C C . GLN A 1 253 ? -0.354 1.367 -11.762 1.00 86.12 253 GLN A C 1
ATOM 1966 O O . GLN A 1 253 ? 0.367 2.091 -12.442 1.00 86.12 253 GLN A O 1
ATOM 1971 N N . ALA A 1 254 ? -0.770 1.731 -10.545 1.00 84.94 254 ALA A N 1
ATOM 1972 C CA . ALA A 1 254 ? -0.440 3.027 -9.954 1.00 84.94 254 ALA A CA 1
ATOM 1973 C C . ALA A 1 254 ? 1.069 3.216 -9.701 1.00 84.94 254 ALA A C 1
ATOM 1975 O O . ALA A 1 254 ? 1.600 4.293 -9.976 1.00 84.94 254 ALA A O 1
ATOM 1976 N N . VAL A 1 255 ? 1.772 2.190 -9.197 1.00 86.75 255 VAL A N 1
ATOM 1977 C CA . VAL A 1 255 ? 3.234 2.239 -8.998 1.00 86.75 255 VAL A CA 1
ATOM 1978 C C . VAL A 1 255 ? 3.932 2.422 -10.337 1.00 86.75 255 VAL A C 1
ATOM 1980 O O . VAL A 1 255 ? 4.726 3.347 -10.494 1.00 86.75 255 VAL A O 1
ATOM 1983 N N . PHE A 1 256 ? 3.632 1.559 -11.305 1.00 86.81 256 PHE A N 1
ATOM 1984 C CA . PHE A 1 256 ? 4.369 1.543 -12.560 1.00 86.81 256 PHE A CA 1
ATOM 1985 C C . PHE A 1 256 ? 4.021 2.721 -13.463 1.00 86.81 256 PHE A C 1
ATOM 1987 O O . PHE A 1 256 ? 4.929 3.241 -14.096 1.00 86.81 256 PHE A O 1
ATOM 1994 N N . SER A 1 257 ? 2.785 3.232 -13.444 1.00 86.88 257 SER A N 1
ATOM 1995 C CA . SER A 1 257 ? 2.458 4.500 -14.114 1.00 86.88 257 SER A CA 1
ATOM 1996 C C . SER A 1 257 ? 3.374 5.621 -13.628 1.00 86.88 257 SER A C 1
ATOM 1998 O O . SER A 1 257 ? 3.969 6.309 -14.443 1.00 86.88 257 SER A O 1
ATOM 2000 N N . ARG A 1 258 ? 3.574 5.753 -12.309 1.00 87.12 258 ARG A N 1
ATOM 2001 C CA . ARG A 1 258 ? 4.470 6.778 -11.751 1.00 87.12 258 ARG A CA 1
ATOM 2002 C C . ARG A 1 258 ? 5.942 6.527 -12.078 1.00 87.12 258 ARG A C 1
ATOM 2004 O O . ARG A 1 258 ? 6.695 7.481 -12.242 1.00 87.12 258 ARG A O 1
ATOM 2011 N N . VAL A 1 259 ? 6.364 5.263 -12.158 1.00 87.19 259 VAL A N 1
ATOM 2012 C CA . VAL A 1 259 ? 7.721 4.904 -12.603 1.00 87.19 259 VAL A CA 1
ATOM 2013 C C . VAL A 1 259 ? 7.932 5.312 -14.062 1.00 87.19 259 VAL A C 1
ATOM 2015 O O . VAL A 1 259 ? 8.968 5.897 -14.369 1.00 87.19 259 VAL A O 1
ATOM 2018 N N . PHE A 1 260 ? 6.962 5.057 -14.943 1.00 86.00 260 PHE A N 1
ATOM 2019 C CA . PHE A 1 260 ? 7.032 5.464 -16.348 1.00 86.00 260 PHE A CA 1
ATOM 2020 C C . PHE A 1 260 ? 6.967 6.983 -16.511 1.00 86.00 260 PHE A C 1
ATOM 2022 O O . PHE A 1 260 ? 7.812 7.530 -17.208 1.00 86.00 260 PHE A O 1
ATOM 2029 N N . ASP A 1 261 ? 6.081 7.677 -15.793 1.00 86.44 261 ASP A N 1
ATOM 2030 C CA . ASP A 1 261 ? 6.028 9.146 -15.805 1.00 86.44 261 ASP A CA 1
ATOM 2031 C C . ASP A 1 261 ? 7.379 9.752 -15.340 1.00 86.44 261 ASP A C 1
ATOM 2033 O O . ASP A 1 261 ? 7.878 10.729 -15.905 1.00 86.44 261 ASP A O 1
ATOM 2037 N N . MET A 1 262 ? 8.025 9.149 -14.331 1.00 86.62 262 MET A N 1
ATOM 2038 C CA . MET A 1 262 ? 9.368 9.544 -13.884 1.00 86.62 262 MET A CA 1
ATOM 2039 C C . MET A 1 262 ? 10.430 9.282 -14.963 1.00 86.62 262 MET A C 1
ATOM 2041 O O . MET A 1 262 ? 11.260 10.160 -15.212 1.00 86.62 262 MET A O 1
ATOM 2045 N N . LEU A 1 263 ? 10.394 8.123 -15.632 1.00 84.25 263 LEU A N 1
ATOM 2046 C CA . LEU A 1 263 ? 11.291 7.802 -16.748 1.00 84.25 263 LEU A CA 1
ATOM 2047 C C . LEU A 1 263 ? 11.135 8.805 -17.895 1.00 84.25 263 LEU A C 1
ATOM 2049 O O . LEU A 1 263 ? 12.141 9.326 -18.373 1.00 84.25 263 LEU A O 1
ATOM 2053 N N . GLU A 1 264 ? 9.899 9.121 -18.284 1.00 85.38 264 GLU A N 1
ATOM 2054 C CA . GLU A 1 264 ? 9.571 10.101 -19.324 1.00 85.38 264 GLU A CA 1
ATOM 2055 C C . GLU A 1 264 ? 10.147 11.488 -19.018 1.00 85.38 264 GLU A C 1
ATOM 2057 O O . GLU A 1 264 ? 10.651 12.163 -19.915 1.00 85.38 264 GLU A O 1
ATOM 2062 N N . HIS A 1 265 ? 10.139 11.901 -17.750 1.00 85.19 265 HIS A N 1
ATOM 2063 C CA . HIS A 1 265 ? 10.637 13.216 -17.354 1.00 85.19 265 HIS A CA 1
ATOM 2064 C C . HIS A 1 265 ? 12.163 13.267 -17.161 1.00 85.19 265 HIS A C 1
ATOM 2066 O O . HIS A 1 265 ? 12.812 14.263 -17.497 1.00 85.19 265 HIS A O 1
ATOM 2072 N N . LYS A 1 266 ? 12.759 12.210 -16.595 1.00 84.00 266 LYS A N 1
ATOM 2073 C CA . LYS A 1 266 ? 14.181 12.198 -16.218 1.00 84.00 266 LYS A CA 1
ATOM 2074 C C . LYS A 1 266 ? 15.098 11.782 -17.365 1.00 84.00 266 LYS A C 1
ATOM 2076 O O . LYS A 1 266 ? 16.130 12.427 -17.536 1.00 84.00 266 LYS A O 1
ATOM 2081 N N . MET A 1 267 ? 14.729 10.773 -18.163 1.00 83.94 267 MET A N 1
ATOM 2082 C CA . MET A 1 267 ? 15.574 10.256 -19.255 1.00 83.94 267 MET A CA 1
ATOM 2083 C C . MET A 1 267 ? 16.055 11.354 -20.217 1.00 83.94 267 MET A C 1
ATOM 2085 O O . MET A 1 267 ? 17.264 11.443 -20.439 1.00 83.94 267 MET A O 1
ATOM 2089 N N . PRO A 1 268 ? 15.187 12.246 -20.738 1.00 85.62 268 PRO A N 1
ATOM 2090 C CA . PRO A 1 268 ? 15.626 13.296 -21.655 1.00 85.62 268 PRO A CA 1
ATOM 2091 C C . PRO A 1 268 ? 16.724 14.204 -21.105 1.00 85.62 268 PRO A C 1
ATOM 2093 O O . PRO A 1 268 ? 17.636 14.602 -21.825 1.00 85.62 268 PRO A O 1
ATOM 2096 N N . SER A 1 269 ? 16.662 14.527 -19.810 1.00 82.56 269 SER A N 1
ATOM 2097 C CA . SER A 1 269 ? 17.628 15.431 -19.178 1.00 82.56 269 SER A CA 1
ATOM 2098 C C . SER A 1 269 ? 19.048 14.870 -19.181 1.00 82.56 269 SER A C 1
ATOM 2100 O O . SER A 1 269 ? 20.005 15.638 -19.152 1.00 82.56 269 SER A O 1
ATOM 2102 N N . CYS A 1 270 ? 19.184 13.554 -19.254 1.00 78.19 270 CYS A N 1
ATOM 2103 C CA . CYS A 1 270 ? 20.454 12.855 -19.118 1.00 78.19 270 CYS A CA 1
ATOM 2104 C C . CYS A 1 270 ? 21.096 12.542 -20.465 1.00 78.19 270 CYS A C 1
ATOM 2106 O O . CYS A 1 270 ? 22.313 12.469 -20.571 1.00 78.19 270 CYS A O 1
ATOM 2108 N N . PHE A 1 271 ? 20.281 12.458 -21.514 1.00 81.25 271 PHE A N 1
ATOM 2109 C CA . PHE A 1 271 ? 20.758 12.374 -22.889 1.00 81.25 271 PHE A CA 1
ATOM 2110 C C . PHE A 1 271 ? 21.184 13.732 -23.463 1.00 81.25 271 PHE A C 1
ATOM 2112 O O . PHE A 1 271 ? 21.774 13.773 -24.535 1.00 81.25 271 PHE A O 1
ATOM 2119 N N . LYS A 1 272 ? 20.993 14.847 -22.738 1.00 79.81 272 LYS A N 1
ATOM 2120 C CA . LYS A 1 272 ? 21.480 16.177 -23.160 1.00 79.81 272 LYS A CA 1
ATOM 2121 C C . LYS A 1 272 ? 22.984 16.214 -23.459 1.00 79.81 272 LYS A C 1
ATOM 2123 O O . LYS A 1 272 ? 23.404 16.997 -24.308 1.00 79.81 272 LYS A O 1
ATOM 2128 N N . ALA A 1 273 ? 23.775 15.409 -22.747 1.00 77.19 273 ALA A N 1
ATOM 2129 C CA . ALA A 1 273 ? 25.216 15.298 -22.970 1.00 77.19 273 ALA A CA 1
ATOM 2130 C C . ALA A 1 273 ? 25.559 14.427 -24.193 1.00 77.19 273 ALA A C 1
ATOM 2132 O O . ALA A 1 273 ? 26.561 14.677 -24.849 1.00 77.19 273 ALA A O 1
ATOM 2133 N N . VAL A 1 274 ? 24.692 13.473 -24.547 1.00 81.50 274 VAL A N 1
ATOM 2134 C CA . VAL A 1 274 ? 24.908 12.519 -25.639 1.00 81.50 274 VAL A CA 1
ATOM 2135 C C . VAL A 1 274 ? 24.649 13.201 -26.982 1.00 81.50 274 VAL A C 1
ATOM 2137 O O . VAL A 1 274 ? 23.497 13.386 -27.392 1.00 81.50 274 VAL A O 1
ATOM 2140 N N . GLN A 1 275 ? 25.725 13.551 -27.689 1.00 82.31 275 GLN A N 1
ATOM 2141 C CA . GLN A 1 275 ? 25.672 14.175 -29.015 1.00 82.31 275 GLN A CA 1
ATOM 2142 C C . GLN A 1 275 ? 26.435 13.341 -30.056 1.00 82.31 275 GLN A C 1
ATOM 2144 O O . GLN A 1 275 ? 27.618 13.581 -30.290 1.00 82.31 275 GLN A O 1
ATOM 2149 N N . PRO A 1 276 ? 25.769 12.373 -30.716 1.00 83.94 276 PRO A N 1
ATOM 2150 C CA . PRO A 1 276 ? 26.378 11.601 -31.793 1.00 83.94 276 PRO A CA 1
ATOM 2151 C C . PRO A 1 276 ? 26.706 12.499 -32.990 1.00 83.94 276 PRO A C 1
ATOM 2153 O O . PRO A 1 276 ? 25.886 13.335 -33.397 1.00 83.94 276 PRO A O 1
ATOM 2156 N N . HIS A 1 277 ? 27.874 12.297 -33.595 1.00 84.81 277 HIS A N 1
ATOM 2157 C CA . HIS A 1 277 ? 28.347 13.105 -34.720 1.00 84.81 277 HIS A CA 1
ATOM 2158 C C . HIS A 1 277 ? 27.732 12.646 -36.042 1.00 84.81 277 HIS A C 1
ATOM 2160 O O . HIS A 1 277 ? 27.534 13.448 -36.960 1.00 84.81 277 HIS A O 1
ATOM 2166 N N . THR A 1 278 ? 27.414 11.356 -36.158 1.00 87.31 278 THR A N 1
ATOM 2167 C CA . THR A 1 278 ? 26.882 10.784 -37.392 1.00 87.31 278 THR A CA 1
ATOM 2168 C C . THR A 1 278 ? 25.356 10.734 -37.388 1.00 87.31 278 THR A C 1
ATOM 2170 O O . THR A 1 278 ? 24.701 10.496 -36.372 1.00 87.31 278 THR A O 1
ATOM 2173 N N . ALA A 1 279 ? 24.753 10.879 -38.573 1.00 85.50 279 ALA A N 1
ATOM 2174 C CA . ALA A 1 279 ? 23.316 10.652 -38.748 1.00 85.50 279 ALA A CA 1
ATOM 2175 C C . ALA A 1 279 ? 22.909 9.210 -38.382 1.00 85.50 279 ALA A C 1
ATOM 2177 O O . ALA A 1 279 ? 21.783 8.971 -37.952 1.00 85.50 279 ALA A O 1
ATOM 2178 N N . ALA A 1 280 ? 23.826 8.247 -38.531 1.00 86.75 280 ALA A N 1
ATOM 2179 C CA . ALA A 1 280 ? 23.618 6.870 -38.098 1.00 86.75 280 ALA A CA 1
ATOM 2180 C C . ALA A 1 280 ? 23.555 6.763 -36.565 1.00 86.75 280 ALA A C 1
ATOM 2182 O O . ALA A 1 280 ? 22.645 6.114 -36.054 1.00 86.75 280 ALA A O 1
ATOM 2183 N N . GLY A 1 281 ? 24.449 7.442 -35.842 1.00 85.56 281 GLY A N 1
ATOM 2184 C CA . GLY A 1 281 ? 24.465 7.464 -34.380 1.00 85.56 281 GLY A CA 1
ATOM 2185 C C . GLY A 1 281 ? 23.215 8.105 -33.784 1.00 85.56 281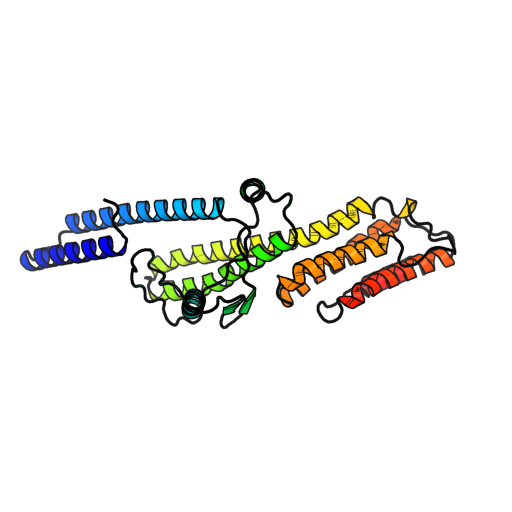 GLY A C 1
ATOM 2186 O O . GLY A 1 281 ? 22.606 7.537 -32.882 1.00 85.56 281 GLY A O 1
ATOM 2187 N N . LYS A 1 282 ? 22.730 9.209 -34.369 1.00 87.12 282 LYS A N 1
ATOM 2188 C CA . LYS A 1 282 ? 21.446 9.819 -33.970 1.00 87.12 282 LYS A CA 1
ATOM 2189 C C . LYS A 1 282 ? 20.263 8.854 -34.108 1.00 87.12 282 LYS A C 1
ATOM 2191 O O . LYS A 1 282 ? 19.467 8.715 -33.182 1.00 87.12 282 LYS A O 1
ATOM 2196 N N . ARG A 1 283 ? 20.186 8.110 -35.220 1.00 87.50 283 ARG A N 1
ATOM 2197 C CA . ARG A 1 283 ? 19.169 7.056 -35.395 1.00 87.50 283 ARG A CA 1
ATOM 2198 C C . ARG A 1 283 ? 19.336 5.912 -34.392 1.00 87.50 283 ARG A C 1
ATOM 2200 O O . ARG A 1 283 ? 18.329 5.353 -33.965 1.00 87.50 283 ARG A O 1
ATOM 2207 N N . ARG A 1 284 ? 20.569 5.561 -34.001 1.00 89.38 284 ARG A N 1
ATOM 2208 C CA . ARG A 1 284 ? 20.816 4.527 -32.980 1.00 89.38 284 ARG A CA 1
ATOM 2209 C C . ARG A 1 284 ? 20.344 4.951 -31.598 1.00 89.38 284 ARG A C 1
ATOM 2211 O O . ARG A 1 284 ? 19.781 4.107 -30.920 1.00 89.38 284 ARG A O 1
ATOM 2218 N N . VAL A 1 285 ? 20.482 6.221 -31.211 1.00 88.88 285 VAL A N 1
ATOM 2219 C CA . VAL A 1 285 ? 19.912 6.727 -29.945 1.00 88.88 285 VAL A CA 1
ATOM 2220 C C . VAL A 1 285 ? 18.397 6.509 -29.915 1.00 88.88 285 VAL A C 1
ATOM 2222 O O . VAL A 1 285 ? 17.866 5.943 -28.962 1.00 88.88 285 VAL A O 1
ATOM 2225 N N . VAL A 1 286 ? 17.696 6.885 -30.989 1.00 89.81 286 VAL A N 1
ATOM 2226 C CA . VAL A 1 286 ? 16.244 6.665 -31.099 1.00 89.81 286 VAL A CA 1
ATOM 2227 C C . VAL A 1 286 ? 15.910 5.170 -31.068 1.00 89.81 286 VAL A C 1
ATOM 2229 O O . VAL A 1 286 ? 15.001 4.761 -30.348 1.00 89.81 286 VAL A O 1
ATOM 2232 N N . ALA A 1 287 ? 16.651 4.343 -31.811 1.00 89.88 287 ALA A N 1
ATOM 2233 C CA . ALA A 1 287 ? 16.450 2.896 -31.835 1.00 89.88 287 ALA A CA 1
ATOM 2234 C C . ALA A 1 287 ? 16.723 2.231 -30.474 1.00 89.88 287 ALA A C 1
ATOM 2236 O O . ALA A 1 287 ? 16.042 1.270 -30.125 1.00 89.88 287 ALA A O 1
ATOM 2237 N N . ASP A 1 288 ? 17.669 2.752 -29.691 1.00 89.31 288 ASP A N 1
ATOM 2238 C CA . ASP A 1 288 ? 17.980 2.267 -28.347 1.00 89.31 288 ASP A CA 1
ATOM 2239 C C . ASP A 1 288 ? 16.833 2.554 -27.373 1.00 89.31 288 ASP A C 1
ATOM 2241 O O . ASP A 1 288 ? 16.384 1.667 -26.649 1.00 89.31 288 ASP A O 1
ATOM 2245 N N . VAL A 1 289 ? 16.275 3.769 -27.420 1.00 89.12 289 VAL A N 1
ATOM 2246 C CA . VAL A 1 289 ? 15.097 4.142 -26.621 1.00 89.12 289 VAL A CA 1
ATOM 2247 C C . VAL A 1 289 ? 13.865 3.328 -27.027 1.00 89.12 289 VAL A C 1
ATOM 2249 O O . VAL A 1 289 ? 13.098 2.912 -26.159 1.00 89.12 289 VAL A O 1
ATOM 2252 N N . VAL A 1 290 ? 13.683 3.040 -28.319 1.00 90.38 290 VAL A N 1
ATOM 2253 C CA . VAL A 1 290 ? 12.617 2.135 -28.787 1.00 90.38 290 VAL A CA 1
ATOM 2254 C C . VAL A 1 290 ? 12.826 0.724 -28.234 1.00 90.38 290 VAL A C 1
ATOM 2256 O O . VAL A 1 290 ? 11.917 0.182 -27.610 1.00 90.38 290 VAL A O 1
ATOM 2259 N N . ALA A 1 291 ? 14.031 0.160 -28.360 1.00 89.75 291 ALA A N 1
ATOM 2260 C CA . ALA A 1 291 ? 14.356 -1.164 -27.826 1.00 89.75 291 ALA A CA 1
ATOM 2261 C C . ALA A 1 291 ? 14.219 -1.237 -26.290 1.00 89.75 291 ALA A C 1
ATOM 2263 O O . ALA A 1 291 ? 13.822 -2.265 -25.732 1.00 89.75 291 ALA A O 1
ATOM 2264 N N . PHE A 1 292 ? 14.510 -0.139 -25.593 1.00 88.56 292 PHE A N 1
ATOM 2265 C CA . PHE A 1 292 ? 14.277 0.014 -24.160 1.00 88.56 292 PHE A CA 1
ATOM 2266 C C . PHE A 1 292 ? 12.788 -0.034 -23.813 1.00 88.56 292 PHE A C 1
ATOM 2268 O O . PHE A 1 292 ? 12.395 -0.811 -22.944 1.00 88.56 292 PHE A O 1
ATOM 2275 N N . VAL A 1 293 ? 11.949 0.741 -24.507 1.00 88.50 293 VAL A N 1
ATOM 2276 C CA . VAL A 1 293 ? 10.492 0.719 -24.304 1.00 88.50 293 VAL A CA 1
ATOM 2277 C C . VAL A 1 293 ? 9.917 -0.664 -24.630 1.00 88.50 293 VAL A C 1
ATOM 2279 O O . VAL A 1 293 ? 9.103 -1.195 -23.870 1.00 88.50 293 VAL A O 1
ATOM 2282 N N . ASP A 1 294 ? 10.401 -1.296 -25.697 1.00 87.19 294 ASP A N 1
ATOM 2283 C CA . ASP A 1 294 ? 10.013 -2.654 -26.082 1.00 87.19 294 ASP A CA 1
ATOM 2284 C C . ASP A 1 294 ? 10.444 -3.702 -25.052 1.00 87.19 294 ASP A C 1
ATOM 2286 O O . ASP A 1 294 ? 9.770 -4.717 -24.888 1.00 87.19 294 ASP A O 1
ATOM 2290 N N . SER A 1 295 ? 11.496 -3.458 -24.269 1.00 86.75 295 SER A N 1
ATOM 2291 C CA . SER A 1 295 ? 11.895 -4.362 -23.180 1.00 86.75 295 SER A CA 1
ATOM 2292 C C . SER A 1 295 ? 10.832 -4.470 -22.075 1.00 86.75 295 SER A C 1
ATOM 2294 O O . SER A 1 295 ? 10.822 -5.451 -21.335 1.00 86.75 295 SER A O 1
ATOM 2296 N N . PHE A 1 296 ? 9.895 -3.520 -21.987 1.00 85.06 296 PHE A N 1
ATOM 2297 C CA . PHE A 1 296 ? 8.758 -3.589 -21.066 1.00 85.06 296 PHE A CA 1
ATOM 2298 C C . PHE A 1 296 ? 7.540 -4.316 -21.641 1.00 85.06 296 PHE A C 1
ATOM 2300 O O . PHE A 1 296 ? 6.523 -4.401 -20.958 1.00 85.06 296 PHE A O 1
ATOM 2307 N N . HIS A 1 297 ? 7.605 -4.866 -22.860 1.00 78.12 297 HIS A N 1
ATOM 2308 C CA . HIS A 1 297 ? 6.463 -5.546 -23.480 1.00 78.12 297 HIS A CA 1
ATOM 2309 C C . HIS A 1 297 ? 5.906 -6.704 -22.633 1.00 78.12 297 HIS A C 1
ATOM 2311 O O . HIS A 1 297 ? 4.703 -6.938 -22.665 1.00 78.12 297 HIS A O 1
ATOM 2317 N N . GLU A 1 298 ? 6.740 -7.383 -21.837 1.00 71.81 298 GLU A N 1
ATOM 2318 C CA . GLU A 1 298 ? 6.315 -8.443 -20.905 1.00 71.81 298 GLU A CA 1
ATOM 2319 C C . GLU A 1 298 ? 5.361 -7.932 -19.810 1.00 71.81 298 GLU A C 1
ATOM 2321 O O . GLU A 1 298 ? 4.651 -8.712 -19.178 1.00 71.81 298 GLU A O 1
ATOM 2326 N N . LEU A 1 299 ? 5.325 -6.615 -19.591 1.00 74.50 299 LEU A N 1
ATOM 2327 C CA . LEU A 1 299 ? 4.409 -5.943 -18.674 1.00 74.50 299 LEU A CA 1
ATOM 2328 C C . LEU A 1 299 ? 3.096 -5.509 -19.365 1.00 74.50 299 LEU A C 1
ATOM 2330 O O . LEU A 1 299 ? 2.168 -5.061 -18.678 1.00 74.50 299 LEU A O 1
ATOM 2334 N N . ARG A 1 300 ? 2.985 -5.645 -20.703 1.00 66.81 300 ARG A N 1
ATOM 2335 C CA . ARG A 1 300 ? 1.766 -5.306 -21.465 1.00 66.81 300 ARG A CA 1
ATOM 2336 C C . ARG A 1 300 ? 0.611 -6.191 -21.009 1.00 66.81 300 ARG A C 1
ATOM 2338 O O . ARG A 1 300 ? 0.703 -7.413 -21.015 1.00 66.81 300 ARG A O 1
ATOM 2345 N N . GLY A 1 301 ? -0.494 -5.550 -20.635 1.00 63.38 301 GLY A N 1
ATOM 2346 C CA . GLY A 1 301 ? -1.704 -6.209 -20.135 1.00 63.38 301 GLY A CA 1
ATOM 2347 C C . GLY A 1 301 ? -1.872 -6.155 -18.614 1.00 63.38 301 GLY A C 1
ATOM 2348 O O . GLY A 1 301 ? -2.979 -6.390 -18.138 1.00 63.38 301 GLY A O 1
ATOM 2349 N N . VAL A 1 302 ? -0.827 -5.792 -17.856 1.00 60.62 302 VAL A N 1
ATOM 2350 C CA . VAL A 1 302 ? -0.926 -5.571 -16.396 1.00 60.62 302 VAL A CA 1
ATOM 2351 C C . VAL A 1 302 ? -0.754 -4.102 -16.018 1.00 60.62 302 VAL A C 1
ATOM 2353 O O . VAL A 1 302 ? -1.349 -3.639 -15.046 1.00 60.62 302 VAL A O 1
ATOM 2356 N N . VAL A 1 303 ? 0.013 -3.352 -16.806 1.00 63.78 303 VAL A N 1
ATOM 2357 C CA . VAL A 1 303 ? 0.175 -1.905 -16.660 1.00 63.78 303 VAL A CA 1
ATOM 2358 C C . VAL A 1 303 ? -0.036 -1.255 -18.023 1.00 63.78 303 VAL A C 1
ATOM 2360 O O . VAL A 1 303 ? 0.399 -1.789 -19.044 1.00 63.78 303 VAL A O 1
ATOM 2363 N N . ASP A 1 304 ? -0.711 -0.109 -18.034 1.00 67.38 304 ASP A N 1
ATOM 2364 C CA . ASP A 1 304 ? -0.787 0.757 -19.208 1.00 67.38 304 ASP A CA 1
ATOM 2365 C C . ASP A 1 304 ? 0.602 1.362 -19.460 1.00 67.38 304 ASP A C 1
ATOM 2367 O O . ASP A 1 304 ? 1.059 2.232 -18.714 1.00 67.38 304 ASP A O 1
ATOM 2371 N N . LEU A 1 305 ? 1.333 0.808 -20.430 1.00 64.50 305 LEU A N 1
ATOM 2372 C CA . LEU A 1 305 ? 2.700 1.228 -20.725 1.00 64.50 305 LEU A CA 1
ATOM 2373 C C . LEU A 1 305 ? 2.685 2.567 -21.454 1.00 64.50 305 LEU A C 1
ATOM 2375 O O . LEU A 1 305 ? 2.281 2.654 -22.611 1.00 64.50 305 LEU A O 1
ATOM 2379 N N . ARG A 1 306 ? 3.212 3.593 -20.788 1.00 68.31 306 ARG A N 1
ATOM 2380 C CA . ARG A 1 306 ? 3.477 4.905 -21.373 1.00 68.31 306 ARG A CA 1
ATOM 2381 C C . ARG A 1 306 ? 4.937 4.957 -21.803 1.00 68.31 306 ARG A C 1
ATOM 2383 O O . ARG A 1 306 ? 5.836 5.095 -20.982 1.00 68.31 306 ARG A O 1
ATOM 2390 N N . GLY A 1 307 ? 5.164 4.691 -23.085 1.00 70.94 307 GLY A N 1
ATOM 2391 C CA . GLY A 1 307 ? 6.482 4.793 -23.719 1.00 70.94 307 GLY A CA 1
ATOM 2392 C C . GLY A 1 307 ? 6.463 5.601 -25.013 1.00 70.94 307 GLY A C 1
ATOM 2393 O O . GLY A 1 307 ? 7.509 6.052 -25.476 1.00 70.94 307 GLY A O 1
ATOM 2394 N N . ASP A 1 308 ? 5.278 5.841 -25.575 1.00 79.19 308 ASP A N 1
ATOM 2395 C CA . ASP A 1 308 ? 5.116 6.553 -26.840 1.00 79.19 308 ASP A CA 1
ATOM 2396 C C . ASP A 1 308 ? 5.557 8.016 -26.736 1.00 79.19 308 ASP A C 1
ATOM 2398 O O . ASP A 1 308 ? 6.165 8.540 -27.669 1.00 79.19 308 ASP A O 1
ATOM 2402 N N . GLN A 1 309 ? 5.314 8.670 -25.591 1.00 81.88 309 GLN A N 1
ATOM 2403 C CA . GLN A 1 309 ? 5.748 10.053 -25.370 1.00 81.88 309 GLN A CA 1
ATOM 2404 C C . GLN A 1 309 ? 7.271 10.146 -25.256 1.00 81.88 309 GLN A C 1
ATOM 2406 O O . GLN A 1 309 ? 7.873 11.041 -25.852 1.00 81.88 309 GLN A O 1
ATOM 2411 N N . LEU A 1 310 ? 7.906 9.190 -24.566 1.00 83.75 310 LEU A N 1
ATOM 2412 C CA . LEU A 1 310 ? 9.364 9.090 -24.498 1.00 83.75 310 LEU A CA 1
ATOM 2413 C C . LEU A 1 310 ? 9.967 8.922 -25.897 1.00 83.75 310 LEU A C 1
ATOM 2415 O O . LEU A 1 310 ? 10.853 9.680 -26.290 1.00 83.75 310 LEU A O 1
ATOM 2419 N N . VAL A 1 311 ? 9.458 7.968 -26.681 1.00 86.25 311 VAL A N 1
ATOM 2420 C CA . VAL A 1 311 ? 9.941 7.719 -28.047 1.00 86.25 311 VAL A CA 1
ATOM 2421 C C . VAL A 1 311 ? 9.723 8.943 -28.940 1.00 86.25 311 VAL A C 1
ATOM 2423 O O . VAL A 1 311 ? 10.623 9.312 -29.694 1.00 86.25 311 VAL A O 1
ATOM 2426 N N . ALA A 1 312 ? 8.564 9.602 -28.849 1.00 86.19 312 ALA A N 1
ATOM 2427 C CA . ALA A 1 312 ? 8.274 10.815 -29.611 1.00 86.19 312 ALA A CA 1
ATOM 2428 C C . ALA A 1 312 ? 9.241 11.958 -29.267 1.00 86.19 312 ALA A C 1
ATOM 2430 O O . ALA A 1 312 ? 9.742 12.630 -30.171 1.00 86.19 312 ALA A O 1
ATOM 2431 N N . HIS A 1 313 ? 9.559 12.141 -27.982 1.00 86.44 313 HIS A N 1
ATOM 2432 C CA . HIS A 1 313 ? 10.523 13.145 -27.540 1.00 86.44 313 HIS A CA 1
ATOM 2433 C C . HIS A 1 313 ? 11.911 12.911 -28.155 1.00 86.44 313 HIS A C 1
ATOM 2435 O O . HIS A 1 313 ? 12.508 13.833 -28.718 1.00 86.44 313 HIS A O 1
ATOM 2441 N N . PHE A 1 314 ? 12.404 11.672 -28.115 1.00 86.12 314 PHE A N 1
ATOM 2442 C CA . PHE A 1 314 ? 13.713 11.327 -28.673 1.00 86.12 314 PHE A CA 1
ATOM 2443 C C . PHE A 1 314 ? 13.753 11.408 -30.200 1.00 86.12 314 PHE A C 1
ATOM 2445 O O . PHE A 1 314 ? 14.737 11.909 -30.739 1.00 86.12 314 PHE A O 1
ATOM 2452 N N . LYS A 1 315 ? 12.678 11.020 -30.897 1.00 87.69 315 LYS A N 1
ATOM 2453 C CA . LYS A 1 315 ? 12.549 11.256 -32.345 1.00 87.69 315 LYS A CA 1
ATOM 2454 C C . LYS A 1 315 ? 12.681 12.740 -32.673 1.00 87.69 315 LYS A C 1
ATOM 2456 O O . LYS A 1 315 ? 13.555 13.107 -33.438 1.00 87.69 315 LYS A O 1
ATOM 2461 N N . SER A 1 316 ? 11.920 13.603 -31.996 1.00 87.31 316 SER A N 1
ATOM 2462 C CA . SER A 1 316 ? 11.975 15.054 -32.238 1.00 87.31 316 SER A CA 1
ATOM 2463 C C . SER A 1 316 ? 13.317 15.719 -31.902 1.00 87.31 316 SER A C 1
ATOM 2465 O O . SER A 1 316 ? 13.588 16.814 -32.382 1.00 87.31 316 SER A O 1
ATOM 2467 N N . SER A 1 317 ? 14.138 15.089 -31.057 1.00 84.00 317 SER A N 1
ATOM 2468 C CA . SER A 1 317 ? 15.416 15.656 -30.607 1.00 84.00 317 SER A CA 1
ATOM 2469 C C . SER A 1 317 ? 16.608 15.218 -31.463 1.00 84.00 317 SER A C 1
ATOM 2471 O O . SER A 1 317 ? 17.626 15.910 -31.484 1.00 84.00 317 SER A O 1
ATOM 2473 N N . TYR A 1 318 ? 16.505 14.070 -32.140 1.00 79.75 318 TYR A N 1
ATOM 2474 C CA . TYR A 1 318 ? 17.616 13.443 -32.865 1.00 79.75 318 TYR A CA 1
ATOM 2475 C C . TYR A 1 318 ? 17.351 13.221 -34.366 1.00 79.75 318 TYR A C 1
ATOM 2477 O O . TYR A 1 318 ? 18.321 13.004 -35.100 1.00 79.75 318 TYR A O 1
ATOM 2485 N N . GLU A 1 319 ? 16.099 13.282 -34.830 1.00 68.06 319 GLU A N 1
ATOM 2486 C CA . GLU A 1 319 ? 15.731 13.358 -36.259 1.00 68.06 319 GLU A CA 1
ATOM 2487 C C . GLU A 1 319 ? 15.693 14.812 -36.747 1.00 68.06 319 GLU A C 1
ATOM 2489 O O . GLU A 1 319 ? 16.218 15.050 -37.860 1.00 68.06 319 GLU A O 1
#